Protein AF-A0A8J6IEZ3-F1 (afdb_monomer_lite)

Secondary structure (DSSP, 8-state):
--SB-PPTTEEE-TTS-EEE---S-EEEEEEEEEE-TT--EEEEEEEEEEPPP---EEEE--GGG-TTT--TT-SS-GGGEEEEEEEEE-TTS-EEEEEEEEEGGGHHHHHHHHHHHHHTT-B-SB---GGGGTT-HHHHHHTTB-B-----EETTEEEEE-GGGGT-EEE--TTTS-EE-SS-EESGGGGGG--TTS--TT---TTSHHHHHHHHTT-EEGGGSSS-BSSEEESS--

Radius of gyration: 22.44 Å; chains: 1; bounding box: 56×42×64 Å

Sequence (238 aa):
MGSGSLPPGLSLTGAGAVSGTPAQSGQWAATIRLADSLGVTVSRTLTFVVGVALDTAIQAVRATDLPYTYRTGCPVAPSGLRRLTVNQIGFDGKYYRGELIVRDLVVTDLTSVLQRAFDAKFPTRRMERVDVHRGSDERSMAADNTSAFNCRHVTGNPARLSQHSYGDAVDINTVENPYVTASRVYPPGSRSYLNRSRYRTGMILPGGSVAKSVAARRWYWGARWKNPDYQHFSKNGK

Foldseek 3Di:
DPDWDDQPQWDADPVGDIDGDRPDFDKTKDKDWDADPVRDIDIDIDIDGGDDAFPKDKAQFAVVNQVQQDDPPQPDHSRQKIKIWTWFQAPVRDIDIAIEIAGPVCPVLVVQLRRLCVVVNQHANGHYECVVVSLDPQSCLVSQYKYAAGWAADVPDRVHTDLSSNRFKIFTRCLLFWFFDPVAIPPNNSVVNPPVVPDDGNFDDVVDRNNVSLVVVCKDAQCPDPRRRRRMIGNVND

pLDDT: mean 94.89, std 5.32, range [64.56, 98.88]

Structure (mmCIF, N/CA/C/O backbone):
data_AF-A0A8J6IEZ3-F1
#
_entry.id   AF-A0A8J6IEZ3-F1
#
loop_
_atom_site.group_PDB
_atom_site.id
_atom_site.type_symbol
_atom_site.label_atom_id
_atom_site.label_alt_id
_atom_site.label_comp_id
_atom_site.label_asym_id
_atom_site.label_entity_id
_atom_site.label_seq_id
_atom_site.pdbx_PDB_ins_code
_atom_site.Cartn_x
_atom_site.Cartn_y
_atom_site.Cartn_z
_atom_site.occupancy
_atom_site.B_iso_or_equiv
_atom_site.auth_seq_id
_atom_site.auth_comp_id
_atom_site.auth_asym_id
_atom_site.auth_atom_id
_atom_site.pdbx_PDB_model_num
ATOM 1 N N . MET A 1 1 ? -20.067 14.299 33.472 1.00 68.19 1 MET A N 1
ATOM 2 C CA . MET A 1 1 ? -19.359 13.003 33.603 1.00 68.19 1 MET A CA 1
ATOM 3 C C . MET A 1 1 ? -19.067 12.752 35.073 1.00 68.19 1 MET A C 1
ATOM 5 O O . MET A 1 1 ? -18.903 13.726 35.793 1.00 68.19 1 MET A O 1
ATOM 9 N N . GLY A 1 2 ? -19.070 11.492 35.516 1.00 64.56 2 GLY A N 1
ATOM 10 C CA . GLY A 1 2 ? -18.803 11.127 36.915 1.00 64.56 2 GLY A CA 1
ATOM 11 C C . GLY A 1 2 ? -17.312 10.937 37.224 1.00 64.56 2 GLY A C 1
ATOM 12 O O . GLY A 1 2 ? -16.790 11.578 38.124 1.00 64.56 2 GLY A O 1
ATOM 13 N N . SER A 1 3 ? -16.627 10.074 36.467 1.00 79.19 3 SER A N 1
ATOM 14 C CA . SER A 1 3 ? -15.202 9.720 36.614 1.00 79.19 3 SER A CA 1
ATOM 15 C C . SER A 1 3 ? -14.664 9.088 35.317 1.00 79.19 3 SER A C 1
ATOM 17 O O . SER A 1 3 ? -15.455 8.739 34.438 1.00 79.19 3 SER A O 1
ATOM 19 N N . GLY A 1 4 ? -13.343 8.931 35.179 1.00 87.44 4 GLY A N 1
ATOM 20 C CA . GLY A 1 4 ? -12.713 8.398 33.961 1.00 87.44 4 GLY A CA 1
ATOM 21 C C . GLY A 1 4 ? -12.610 9.422 32.823 1.00 87.44 4 GLY A C 1
ATOM 22 O O . GLY A 1 4 ? -12.813 10.618 33.036 1.00 87.44 4 GLY A O 1
ATOM 23 N N . SER A 1 5 ? -12.279 8.965 31.615 1.00 91.50 5 SER A N 1
ATOM 24 C CA . SER A 1 5 ? -12.110 9.832 30.442 1.00 91.50 5 SER A CA 1
ATOM 25 C C . SER A 1 5 ? -12.663 9.193 29.173 1.00 91.50 5 SER A C 1
ATOM 27 O O . SER A 1 5 ? -12.622 7.977 28.989 1.00 91.50 5 SER A O 1
ATOM 29 N N . LEU A 1 6 ? -13.203 10.029 28.286 1.00 93.81 6 LEU A N 1
ATOM 30 C CA . LEU A 1 6 ? -13.459 9.628 26.906 1.00 93.81 6 LEU A CA 1
ATOM 31 C C . LEU A 1 6 ? -12.120 9.483 26.159 1.00 93.81 6 LEU A C 1
ATOM 33 O O . LEU A 1 6 ? -11.129 10.101 26.566 1.00 93.81 6 LEU A O 1
ATOM 37 N N . PRO A 1 7 ? -12.083 8.727 25.047 1.00 95.44 7 PRO A N 1
ATOM 38 C CA . PRO A 1 7 ? -10.946 8.757 24.138 1.00 95.44 7 PRO A CA 1
ATOM 39 C C . PRO A 1 7 ? -10.567 10.203 23.767 1.00 95.44 7 PRO A C 1
ATOM 41 O O . PRO A 1 7 ? -11.467 10.999 23.478 1.00 95.44 7 PRO A O 1
ATOM 44 N N . PRO A 1 8 ? -9.270 10.567 23.747 1.00 94.56 8 PRO A N 1
ATOM 45 C CA . PRO A 1 8 ? -8.833 11.899 23.339 1.00 94.56 8 PRO A CA 1
ATOM 46 C C . PRO A 1 8 ? -9.449 12.303 21.997 1.00 94.56 8 PRO A C 1
ATOM 48 O O . PRO A 1 8 ? -9.446 11.508 21.062 1.00 94.56 8 PRO A O 1
ATOM 51 N N . GLY A 1 9 ? -9.981 13.523 21.904 1.00 93.25 9 GLY A N 1
ATOM 52 C CA . GLY A 1 9 ? -10.685 14.017 20.712 1.00 93.25 9 GLY A CA 1
ATOM 53 C C . GLY A 1 9 ? -12.195 13.748 20.690 1.00 93.25 9 GLY A C 1
ATOM 54 O O . GLY A 1 9 ? -12.884 14.302 19.834 1.00 93.25 9 GLY A O 1
ATOM 55 N N . LEU A 1 10 ? -12.727 12.966 21.640 1.00 95.00 10 LEU A N 1
ATOM 56 C CA . LEU A 1 10 ? -14.166 12.839 21.873 1.00 95.00 10 LEU A CA 1
ATOM 57 C C . LEU A 1 10 ? -14.648 13.743 23.012 1.00 95.00 10 LEU A C 1
ATOM 59 O O . LEU A 1 10 ? -13.967 13.933 24.020 1.00 95.00 10 LEU A O 1
ATOM 63 N N . SER A 1 11 ? -15.871 14.248 22.872 1.00 93.31 11 SER A N 1
ATOM 64 C CA . SER A 1 11 ? -16.583 15.028 23.884 1.00 93.31 11 SER A CA 1
ATOM 65 C C . SER A 1 11 ? -17.998 14.486 24.099 1.00 93.31 11 SER A C 1
ATOM 67 O O . SER A 1 11 ? -18.580 13.883 23.198 1.00 93.31 11 SER A O 1
ATOM 69 N N . LEU A 1 12 ? -18.550 14.697 25.298 1.00 92.25 12 LEU A N 1
ATOM 70 C CA . LEU A 1 12 ? -19.945 14.410 25.640 1.00 92.25 12 LEU A CA 1
ATOM 71 C C . LEU A 1 12 ? -20.670 15.728 25.912 1.00 92.25 12 LEU A C 1
ATOM 73 O O . LEU A 1 12 ? -20.257 16.485 26.792 1.00 92.25 12 LEU A O 1
ATOM 77 N N . THR A 1 13 ? -21.755 15.989 25.190 1.00 88.75 13 THR A N 1
ATOM 78 C CA . THR A 1 13 ? -22.579 17.186 25.396 1.00 88.75 13 THR A CA 1
ATOM 79 C C . THR A 1 13 ? -23.571 16.998 26.545 1.00 88.75 13 THR A C 1
ATOM 81 O O . THR A 1 13 ? -23.901 15.874 26.927 1.00 88.75 13 THR A O 1
ATOM 84 N N . GLY A 1 14 ? -24.109 18.103 27.078 1.00 83.94 14 GLY A N 1
ATOM 85 C CA . GLY A 1 14 ? -25.176 18.064 28.089 1.00 83.94 14 GLY A CA 1
ATOM 86 C C . GLY A 1 14 ? -26.468 17.387 27.605 1.00 83.94 14 GLY A C 1
ATOM 87 O O . GLY A 1 14 ? -27.219 16.870 28.422 1.00 83.94 14 GLY A O 1
ATOM 88 N N . ALA A 1 15 ? -26.683 17.318 26.285 1.00 85.81 15 ALA A N 1
ATOM 89 C CA . ALA A 1 15 ? -27.785 16.584 25.657 1.00 85.81 15 ALA A CA 1
ATOM 90 C C . ALA A 1 15 ? -27.502 15.075 25.487 1.00 85.81 15 ALA A C 1
ATOM 92 O O . ALA A 1 15 ? -28.317 14.356 24.917 1.00 85.81 15 ALA A O 1
ATOM 93 N N . GLY A 1 16 ? -26.345 14.585 25.945 1.00 86.62 16 GLY A N 1
ATOM 94 C CA . GLY A 1 16 ? -25.984 13.166 25.895 1.00 86.62 16 GLY A CA 1
ATOM 95 C C . GLY A 1 16 ? -25.321 12.705 24.593 1.00 86.62 16 GLY A C 1
ATOM 96 O O . GLY A 1 16 ? -25.068 11.512 24.438 1.00 86.62 16 GLY A O 1
ATOM 97 N N . ALA A 1 17 ? -25.000 13.611 23.663 1.00 91.38 17 ALA A N 1
ATOM 98 C CA . ALA A 1 17 ? -24.329 13.246 22.417 1.00 91.38 17 ALA A CA 1
ATOM 99 C C . ALA A 1 17 ? -22.817 13.084 22.631 1.00 91.38 17 ALA A C 1
ATOM 101 O O . ALA A 1 17 ? -22.162 14.003 23.125 1.00 91.38 17 ALA A O 1
ATOM 102 N N . VAL A 1 18 ? -22.259 11.940 22.221 1.00 92.44 18 VAL A N 1
ATOM 103 C CA . VAL A 1 18 ? -20.805 11.743 22.108 1.00 92.44 18 VAL A CA 1
ATOM 104 C C . VAL A 1 18 ? -20.380 12.096 20.686 1.00 92.44 18 VAL A C 1
ATOM 106 O O . VAL A 1 18 ? -20.909 11.532 19.731 1.00 92.44 18 VAL A O 1
ATOM 109 N N . SER A 1 19 ? -19.445 13.033 20.534 1.00 93.12 19 SER A N 1
ATOM 110 C CA . SER A 1 19 ? -19.032 13.549 19.223 1.00 93.12 19 SER A CA 1
ATOM 111 C C . SER A 1 19 ? -17.534 13.848 19.155 1.00 93.12 19 SER A C 1
ATOM 113 O O . SER A 1 19 ? -16.884 14.006 20.188 1.00 93.12 19 SER A O 1
ATOM 115 N N . GLY A 1 20 ? -16.997 13.920 17.936 1.00 92.25 20 GLY A N 1
ATOM 116 C CA . GLY A 1 20 ? -15.578 14.153 17.656 1.00 92.25 20 GLY A CA 1
ATOM 117 C C . GLY A 1 20 ? -14.910 12.977 16.940 1.00 92.25 20 GLY A C 1
ATOM 118 O O . GLY A 1 20 ? -15.557 11.980 16.621 1.00 92.25 20 GLY A O 1
ATOM 119 N N . THR A 1 21 ? -13.603 13.099 16.706 1.00 89.81 21 THR A N 1
ATOM 120 C CA . THR A 1 21 ? -12.771 12.046 16.109 1.00 89.81 21 THR A CA 1
ATOM 121 C C . THR A 1 21 ? -11.736 11.607 17.138 1.00 89.81 21 THR A C 1
ATOM 123 O O . THR A 1 21 ? -10.931 12.438 17.565 1.00 89.81 21 THR A O 1
ATOM 126 N N . PRO A 1 22 ? -11.718 10.327 17.542 1.00 91.38 22 PRO A N 1
ATOM 127 C CA . PRO A 1 22 ? -10.695 9.824 18.444 1.00 91.38 22 PRO A CA 1
ATOM 128 C C . PRO A 1 22 ? -9.289 10.015 17.863 1.00 91.38 22 PRO A C 1
ATOM 130 O O . PRO A 1 22 ? -9.018 9.607 16.736 1.00 91.38 22 PRO A O 1
ATOM 133 N N . ALA A 1 23 ? -8.390 10.610 18.642 1.00 88.44 23 ALA A N 1
ATOM 134 C CA . ALA A 1 23 ? -7.011 10.892 18.242 1.00 88.44 23 ALA A CA 1
ATOM 135 C C . ALA A 1 23 ? -6.025 9.774 18.616 1.00 88.44 23 ALA A C 1
ATOM 137 O O . ALA A 1 23 ? -4.894 9.755 18.138 1.00 88.44 23 ALA A O 1
ATOM 138 N N . GLN A 1 24 ? -6.425 8.857 19.496 1.00 88.06 24 GLN A N 1
ATOM 139 C CA . GLN A 1 24 ? -5.594 7.745 19.950 1.00 88.06 24 GLN A CA 1
ATOM 140 C C . GLN A 1 24 ? -6.414 6.459 19.921 1.00 88.06 24 GLN A C 1
ATOM 142 O O . GLN A 1 24 ? -7.628 6.513 20.106 1.00 88.06 24 GLN A O 1
ATOM 147 N N . SER A 1 25 ? -5.752 5.323 19.680 1.00 90.25 25 SER A N 1
ATOM 148 C CA . SER A 1 25 ? -6.311 3.963 19.760 1.00 90.25 25 SER A CA 1
ATOM 149 C C . SER A 1 25 ? -6.051 3.335 21.133 1.00 90.25 25 SER A C 1
ATOM 151 O O . SER A 1 25 ? -5.045 3.652 21.763 1.00 90.25 25 SER A O 1
ATOM 153 N N . GLY A 1 26 ? -6.921 2.435 21.593 1.00 91.06 26 GLY A N 1
ATOM 154 C CA . GLY A 1 26 ? -6.843 1.887 22.948 1.00 91.06 26 GLY A CA 1
ATOM 155 C C . GLY A 1 26 ? -8.204 1.564 23.557 1.00 91.06 26 GLY A C 1
ATOM 156 O O . GLY A 1 26 ? -9.205 1.410 22.852 1.00 91.06 26 GLY A O 1
ATOM 157 N N . GLN A 1 27 ? -8.220 1.445 24.883 1.00 94.62 27 GLN A N 1
ATOM 158 C CA . GLN A 1 27 ? -9.437 1.309 25.675 1.00 94.62 27 GLN A CA 1
ATOM 159 C C . GLN A 1 27 ? -9.507 2.445 26.691 1.00 94.62 27 GLN A C 1
ATOM 161 O O . GLN A 1 27 ? -8.528 2.722 27.381 1.00 94.62 27 GLN A O 1
ATOM 166 N N . TRP A 1 28 ? -10.674 3.069 26.802 1.00 95.06 28 TRP A N 1
ATOM 167 C CA . TRP A 1 28 ? -10.957 4.110 27.785 1.00 95.06 28 TRP A CA 1
ATOM 168 C C . TRP A 1 28 ? -12.233 3.754 28.516 1.00 95.06 28 TRP A C 1
ATOM 170 O O . TRP A 1 28 ? -13.162 3.206 27.925 1.00 95.06 28 TRP A O 1
ATOM 180 N N . ALA A 1 29 ? -12.287 4.083 29.796 1.00 95.50 29 ALA A N 1
ATOM 181 C CA . ALA A 1 29 ? -13.486 3.932 30.595 1.00 95.50 29 ALA A CA 1
ATOM 182 C C . ALA A 1 29 ? -13.934 5.312 31.072 1.00 95.50 29 ALA A C 1
ATOM 184 O O . ALA A 1 29 ? -13.142 6.058 31.651 1.00 95.50 29 ALA A O 1
ATOM 185 N N . ALA A 1 30 ? -15.208 5.631 30.850 1.00 94.88 30 ALA A N 1
ATOM 186 C CA . ALA A 1 30 ? -15.830 6.844 31.364 1.00 94.88 30 ALA A CA 1
ATOM 187 C C . ALA A 1 30 ? -17.151 6.509 32.055 1.00 94.88 30 ALA A C 1
ATOM 189 O O . ALA A 1 30 ? -17.989 5.781 31.520 1.00 94.88 30 ALA A O 1
ATOM 190 N N . THR A 1 31 ? -17.357 7.080 33.235 1.00 94.75 31 THR A N 1
ATOM 191 C CA . THR A 1 31 ? -18.623 7.011 33.959 1.00 94.75 31 THR A CA 1
ATOM 192 C C . THR A 1 31 ? -19.549 8.103 33.448 1.00 94.75 31 THR A C 1
ATOM 194 O O . THR A 1 31 ? -19.329 9.301 33.674 1.00 94.75 31 THR A O 1
ATOM 197 N N . ILE A 1 32 ? -20.609 7.688 32.762 1.00 92.44 32 ILE A N 1
ATOM 198 C CA . ILE A 1 32 ? -21.647 8.576 32.254 1.00 92.44 32 ILE A CA 1
ATOM 199 C C . ILE A 1 32 ? -22.750 8.679 33.303 1.00 92.44 32 ILE A C 1
ATOM 201 O O . ILE A 1 32 ? -23.256 7.663 33.776 1.00 92.44 32 ILE A O 1
ATOM 205 N N . ARG A 1 33 ? -23.101 9.914 33.671 1.00 92.38 33 ARG A N 1
ATOM 206 C CA . ARG A 1 33 ? -24.198 10.236 34.588 1.00 92.38 33 ARG A CA 1
ATOM 207 C C . ARG A 1 33 ? -25.344 10.821 33.777 1.00 92.38 33 ARG A C 1
ATOM 209 O O . ARG A 1 33 ? -25.120 11.759 33.015 1.00 92.38 33 ARG A O 1
ATOM 216 N N . LEU A 1 34 ? -26.535 10.275 33.966 1.00 90.19 34 LEU A N 1
ATOM 217 C CA . LEU A 1 34 ? -27.790 10.771 33.416 1.00 90.19 34 LEU A CA 1
ATOM 218 C C . LEU A 1 34 ? -28.619 11.351 34.560 1.00 90.19 34 LEU A C 1
ATOM 220 O O . LEU A 1 34 ? -28.549 10.843 35.680 1.00 90.19 34 LEU A O 1
ATOM 224 N N . ALA A 1 35 ? -29.377 12.403 34.276 1.00 91.56 35 ALA A N 1
ATOM 225 C CA . ALA A 1 35 ? -30.339 13.003 35.189 1.00 91.56 35 ALA A CA 1
ATOM 226 C C . ALA A 1 35 ? -31.678 13.140 34.460 1.00 91.56 35 ALA A C 1
ATOM 228 O O . ALA A 1 35 ? -31.685 13.530 33.291 1.00 91.56 35 ALA A O 1
ATOM 229 N N . ASP A 1 36 ? -32.780 12.802 35.121 1.00 91.62 36 ASP A N 1
ATOM 230 C CA . ASP A 1 36 ? -34.116 13.095 34.603 1.00 91.62 36 ASP A CA 1
ATOM 231 C C . ASP A 1 36 ? -34.561 14.525 34.964 1.00 91.62 36 ASP A C 1
ATOM 233 O O . ASP A 1 36 ? -33.839 15.283 35.619 1.00 91.62 36 ASP A O 1
ATOM 237 N N . SER A 1 37 ? -35.764 14.913 34.531 1.00 92.75 37 SER A N 1
ATOM 238 C CA . SER A 1 37 ? -36.330 16.240 34.811 1.00 92.75 37 SER A CA 1
ATOM 239 C C . SER A 1 37 ? -36.647 16.481 36.290 1.00 92.75 37 SER A C 1
ATOM 241 O O . SER A 1 37 ? -36.887 17.622 36.674 1.00 92.75 37 SER A O 1
ATOM 243 N N . LEU A 1 38 ? -36.667 15.429 37.112 1.00 95.38 38 LEU A N 1
ATOM 244 C CA . LEU A 1 38 ? -36.889 15.496 38.556 1.00 95.38 38 LEU A CA 1
ATOM 245 C C . LEU A 1 38 ? -35.563 15.569 39.335 1.00 95.38 38 LEU A C 1
ATOM 247 O O . LEU A 1 38 ? -35.574 15.643 40.562 1.00 95.38 38 LEU A O 1
ATOM 251 N N . GLY A 1 39 ? -34.418 15.560 38.641 1.00 90.81 39 GLY A N 1
ATOM 252 C CA . GLY A 1 39 ? -33.088 15.587 39.247 1.00 90.81 39 GLY A CA 1
ATOM 253 C C . GLY A 1 39 ? -32.613 14.228 39.767 1.00 90.81 39 GLY A C 1
ATOM 254 O O . GLY A 1 39 ? -31.532 14.152 40.360 1.00 90.81 39 GLY A O 1
ATOM 255 N N . VAL A 1 40 ? -33.366 13.147 39.532 1.00 95.00 40 VAL A N 1
ATOM 256 C CA . VAL A 1 40 ? -32.933 11.787 39.868 1.00 95.00 40 VAL A CA 1
ATOM 257 C C . VAL A 1 40 ? -31.818 11.401 38.914 1.00 95.00 40 VAL A C 1
ATOM 259 O O . VAL A 1 40 ? -31.939 11.562 37.700 1.00 95.00 40 VAL A O 1
ATOM 262 N N . THR A 1 41 ? -30.710 10.890 39.454 1.00 94.00 41 THR A N 1
ATOM 263 C CA . THR A 1 41 ? -29.544 10.563 38.632 1.00 94.00 41 THR A CA 1
ATOM 264 C C . THR A 1 41 ? -29.149 9.103 38.695 1.00 94.00 41 THR A C 1
ATOM 266 O O . THR A 1 41 ? -29.075 8.525 39.775 1.00 94.00 41 THR A O 1
ATOM 269 N N . VAL A 1 42 ? -28.792 8.548 37.539 1.00 94.38 42 VAL A N 1
ATOM 270 C CA . VAL A 1 42 ? -28.185 7.222 37.389 1.00 94.38 42 VAL A CA 1
ATOM 271 C C . VAL A 1 42 ? -26.797 7.371 36.776 1.00 94.38 42 VAL A C 1
ATOM 273 O O . VAL A 1 42 ? -26.558 8.273 35.974 1.00 94.38 42 VAL A O 1
ATOM 276 N N . SER A 1 43 ? -25.856 6.510 37.160 1.00 94.38 43 SER A N 1
ATOM 277 C CA . SER A 1 43 ? -24.506 6.495 36.590 1.00 94.38 43 SER A CA 1
ATOM 278 C C . SER A 1 43 ? -24.137 5.105 36.096 1.00 94.38 43 SER A C 1
ATOM 280 O O . SER A 1 43 ? -24.479 4.109 36.730 1.00 94.38 43 SER A O 1
ATOM 282 N N . ARG A 1 44 ? -23.418 5.036 34.973 1.00 94.44 44 ARG A N 1
ATOM 283 C CA . ARG A 1 44 ? -22.889 3.787 34.422 1.00 94.44 44 ARG A CA 1
ATOM 284 C C . ARG A 1 44 ? -21.518 4.008 33.801 1.00 94.44 44 ARG A C 1
ATOM 286 O O . ARG A 1 44 ? -21.322 4.955 33.042 1.00 94.44 44 ARG A O 1
ATOM 293 N N . THR A 1 45 ? -20.587 3.108 34.089 1.00 95.12 45 THR A N 1
ATOM 294 C CA . THR A 1 45 ? -19.286 3.066 33.415 1.00 95.12 45 THR A CA 1
ATOM 295 C C . THR A 1 45 ? -19.439 2.433 32.039 1.00 95.12 45 THR A C 1
ATOM 297 O O . THR A 1 45 ? -19.954 1.321 31.918 1.00 95.12 45 THR A O 1
ATOM 300 N N . LEU A 1 46 ? -19.001 3.150 31.005 1.00 94.19 46 LEU A N 1
ATOM 301 C CA . LEU A 1 46 ? -18.932 2.674 29.628 1.00 94.19 46 LEU A CA 1
ATOM 302 C C . LEU A 1 46 ? -17.469 2.507 29.217 1.00 94.19 46 LEU A C 1
ATOM 304 O O . LEU A 1 46 ? -16.638 3.370 29.509 1.00 94.19 46 LEU A O 1
ATOM 308 N N . THR A 1 47 ? -17.179 1.417 28.509 1.00 95.50 47 THR A N 1
ATOM 309 C CA . THR A 1 47 ? -15.871 1.168 27.897 1.00 95.50 47 THR A CA 1
ATOM 310 C C . THR A 1 47 ? -15.921 1.538 26.420 1.00 95.50 47 THR A C 1
ATOM 312 O O . THR A 1 47 ? -16.743 1.022 25.666 1.00 95.50 47 THR A O 1
ATOM 315 N N . PHE A 1 48 ? -15.012 2.413 26.005 1.00 93.38 48 PHE A N 1
ATOM 316 C CA . PHE A 1 48 ? -14.803 2.826 24.626 1.00 93.38 48 PHE A CA 1
ATOM 317 C C . PHE A 1 48 ? -13.576 2.104 24.087 1.00 93.38 48 PHE A C 1
ATOM 319 O O . PHE A 1 48 ? -12.502 2.184 24.682 1.00 93.38 48 PHE A O 1
ATOM 326 N N . VAL A 1 49 ? -13.729 1.418 22.958 1.00 93.38 49 VAL A N 1
ATOM 327 C CA . VAL A 1 49 ? -12.624 0.762 22.255 1.00 93.38 49 VAL A CA 1
ATOM 328 C C . VAL A 1 49 ? -12.412 1.490 20.938 1.00 93.38 49 VAL A C 1
ATOM 330 O O . VAL A 1 49 ? -13.292 1.484 20.079 1.00 93.38 49 VAL A O 1
ATOM 333 N N . VAL A 1 50 ? -11.250 2.117 20.776 1.00 92.69 50 VAL A N 1
ATOM 334 C CA . VAL A 1 50 ? -10.863 2.783 19.526 1.00 92.69 50 VAL A CA 1
ATOM 335 C C . VAL A 1 50 ? -9.787 1.940 18.865 1.00 92.69 50 VAL A C 1
ATOM 337 O O . VAL A 1 50 ? -8.715 1.722 19.432 1.00 92.69 50 VAL A O 1
ATOM 340 N N . GLY A 1 51 ? -10.090 1.444 17.667 1.00 90.06 51 GLY A N 1
ATOM 341 C CA . GLY A 1 51 ? -9.140 0.697 16.851 1.00 90.06 51 GLY A CA 1
ATOM 342 C C . GLY A 1 51 ? -8.074 1.598 16.228 1.00 90.06 51 GLY A C 1
ATOM 343 O O . GLY A 1 51 ? -8.246 2.810 16.118 1.00 90.06 51 GLY A O 1
ATOM 344 N N . VAL A 1 52 ? -6.971 0.995 15.791 1.00 91.69 52 VAL A N 1
ATOM 345 C CA . VAL A 1 52 ? -6.001 1.683 14.930 1.00 91.69 52 VAL A CA 1
ATOM 346 C C . VAL A 1 52 ? -6.632 1.856 13.547 1.00 91.69 52 VAL A C 1
ATOM 348 O O . VAL A 1 52 ? -7.243 0.921 13.037 1.00 91.69 52 VAL A O 1
ATOM 351 N N . ALA A 1 53 ? -6.490 3.036 12.949 1.00 92.56 53 ALA A N 1
ATOM 352 C CA . ALA A 1 53 ? -6.907 3.319 11.576 1.00 92.56 53 ALA A CA 1
ATOM 353 C C . ALA A 1 53 ? -5.712 3.249 10.611 1.00 92.56 53 ALA A C 1
ATOM 355 O O . ALA A 1 53 ? -4.561 3.271 11.049 1.00 92.56 53 ALA A O 1
ATOM 356 N N . LEU A 1 54 ? -5.971 3.242 9.297 1.00 94.50 54 LEU A N 1
ATOM 357 C CA . LEU A 1 54 ? -4.920 3.300 8.272 1.00 94.50 54 LEU A CA 1
ATOM 358 C C . LEU A 1 54 ? -4.009 4.529 8.437 1.00 94.50 54 LEU A C 1
ATOM 360 O O . LEU A 1 54 ? -2.845 4.451 8.077 1.00 94.50 54 LEU A O 1
ATOM 364 N N . ASP A 1 55 ? -4.521 5.646 8.964 1.00 93.38 55 ASP A N 1
ATOM 365 C CA . ASP A 1 55 ? -3.762 6.879 9.238 1.00 93.38 55 ASP A CA 1
ATOM 366 C C . ASP A 1 55 ? -2.830 7.292 8.081 1.00 93.38 55 ASP A C 1
ATOM 368 O O . ASP A 1 55 ? -1.612 7.090 8.104 1.00 93.38 55 ASP A O 1
ATOM 372 N N . THR A 1 56 ? -3.422 7.807 7.003 1.00 96.12 56 THR A N 1
ATOM 373 C CA . THR A 1 56 ? -2.669 8.166 5.797 1.00 96.12 56 THR A CA 1
ATOM 374 C C . THR A 1 56 ? -2.166 9.602 5.868 1.00 96.12 56 THR A C 1
ATOM 376 O O . THR A 1 56 ? -2.956 10.542 5.854 1.00 96.12 56 THR A O 1
ATOM 379 N N . ALA A 1 57 ? -0.846 9.770 5.828 1.00 97.81 57 ALA A N 1
ATOM 380 C CA . ALA A 1 57 ? -0.195 11.050 5.576 1.00 97.81 57 ALA A CA 1
ATOM 381 C C . ALA A 1 57 ? 0.298 11.105 4.124 1.00 97.81 57 ALA A C 1
ATOM 383 O O . ALA A 1 57 ? 0.861 10.133 3.618 1.00 97.81 57 ALA A O 1
ATOM 384 N N . ILE A 1 58 ? 0.093 12.243 3.458 1.00 98.44 58 ILE A N 1
ATOM 385 C CA . ILE A 1 58 ? 0.472 12.459 2.057 1.00 98.44 58 ILE A CA 1
ATOM 386 C C . ILE A 1 58 ? 1.418 13.650 1.997 1.00 98.44 58 ILE A C 1
ATOM 388 O O . ILE A 1 58 ? 1.088 14.734 2.474 1.00 98.44 58 ILE A O 1
ATOM 392 N N . GLN A 1 59 ? 2.590 13.464 1.398 1.00 98.62 59 GLN A N 1
ATOM 393 C CA . GLN A 1 59 ? 3.609 14.507 1.296 1.00 98.62 59 GLN A CA 1
ATOM 394 C C . GLN A 1 59 ? 4.120 14.643 -0.138 1.00 98.62 59 GLN A C 1
ATOM 396 O O . GLN A 1 59 ? 4.181 13.666 -0.891 1.00 98.62 59 GLN A O 1
ATOM 401 N N . ALA A 1 60 ? 4.488 15.868 -0.519 1.00 98.31 60 ALA A N 1
ATOM 402 C CA . ALA A 1 60 ? 5.193 16.123 -1.770 1.00 98.31 60 ALA A CA 1
ATOM 403 C C . ALA A 1 60 ? 6.572 15.443 -1.761 1.00 98.31 60 ALA A C 1
ATOM 405 O O . ALA A 1 60 ? 7.176 15.270 -0.703 1.00 98.31 60 ALA A O 1
ATOM 406 N N . VAL A 1 61 ? 7.058 15.070 -2.945 1.00 98.50 61 VAL A N 1
ATOM 407 C CA . VAL A 1 61 ? 8.343 14.389 -3.124 1.00 98.50 61 VAL A CA 1
ATOM 408 C C . VAL A 1 61 ? 9.295 15.292 -3.896 1.00 98.50 61 VAL A C 1
ATOM 410 O O . VAL A 1 61 ? 8.926 15.911 -4.894 1.00 98.50 61 VAL A O 1
ATOM 413 N N . ARG A 1 62 ? 10.542 15.365 -3.438 1.00 97.62 62 ARG A N 1
ATOM 414 C CA . ARG A 1 62 ? 11.642 16.065 -4.105 1.00 97.62 62 ARG A CA 1
ATOM 415 C C . ARG A 1 62 ? 12.634 15.044 -4.648 1.00 97.62 62 ARG A C 1
ATOM 417 O O . ARG A 1 62 ? 12.705 13.916 -4.171 1.00 97.62 62 ARG A O 1
ATOM 424 N N . ALA A 1 63 ? 13.456 15.455 -5.612 1.00 96.19 63 ALA A N 1
ATOM 425 C CA . ALA A 1 63 ? 14.519 14.599 -6.148 1.00 96.19 63 ALA A CA 1
ATOM 426 C C . ALA A 1 63 ? 15.474 14.086 -5.052 1.00 96.19 63 ALA A C 1
ATOM 428 O O . ALA A 1 63 ? 15.898 12.937 -5.099 1.00 96.19 63 ALA A O 1
ATOM 429 N N . THR A 1 64 ? 15.752 14.905 -4.030 1.00 96.69 64 THR A N 1
ATOM 430 C CA . THR A 1 64 ? 16.593 14.540 -2.876 1.00 96.69 64 THR A CA 1
ATOM 431 C C . THR A 1 64 ? 16.021 13.403 -2.036 1.00 96.69 64 THR A C 1
ATOM 433 O O . THR A 1 64 ? 16.764 12.758 -1.305 1.00 96.69 64 THR A O 1
ATOM 436 N N . ASP A 1 65 ? 14.714 13.152 -2.130 1.00 96.75 65 ASP A N 1
ATOM 437 C CA . ASP A 1 65 ? 14.046 12.066 -1.415 1.00 96.75 65 ASP A CA 1
ATOM 438 C C . ASP A 1 65 ? 14.131 10.730 -2.200 1.00 96.75 65 ASP A C 1
ATOM 440 O O . ASP A 1 65 ? 13.739 9.683 -1.675 1.00 96.75 65 ASP A O 1
ATOM 444 N N . LEU A 1 66 ? 14.640 10.761 -3.447 1.00 98.06 66 LEU A N 1
ATOM 445 C CA . LEU A 1 66 ? 14.732 9.637 -4.395 1.00 98.06 66 LEU A CA 1
ATOM 446 C C . LEU A 1 66 ? 16.141 9.457 -5.021 1.00 98.06 66 LEU A C 1
ATOM 448 O O . LEU A 1 66 ? 16.246 9.314 -6.246 1.00 98.06 66 LEU A O 1
ATOM 452 N N . PRO A 1 67 ? 17.238 9.464 -4.239 1.00 97.88 67 PRO A N 1
ATOM 453 C CA . PRO A 1 67 ? 18.605 9.423 -4.769 1.00 97.88 67 PRO A CA 1
ATOM 454 C C . PRO A 1 67 ? 18.935 8.184 -5.615 1.00 97.88 67 PRO A C 1
ATOM 456 O O . PRO A 1 67 ? 19.867 8.238 -6.416 1.00 97.88 67 PRO A O 1
ATOM 459 N N . TYR A 1 68 ? 18.208 7.073 -5.459 1.00 98.31 68 TYR A N 1
ATOM 460 C CA . TYR A 1 68 ? 18.489 5.825 -6.181 1.00 98.31 68 TYR A CA 1
ATOM 461 C C . TYR A 1 68 ? 17.382 5.402 -7.147 1.00 98.31 68 TYR A C 1
ATOM 463 O O . TYR A 1 68 ? 17.617 4.608 -8.060 1.00 98.31 68 TYR A O 1
ATOM 471 N N . THR A 1 69 ? 16.168 5.906 -6.941 1.00 97.94 69 THR A N 1
ATOM 472 C CA . THR A 1 69 ? 14.966 5.483 -7.676 1.00 97.94 69 THR A CA 1
ATOM 473 C C . THR A 1 69 ? 14.512 6.478 -8.736 1.00 97.94 69 THR A C 1
ATOM 475 O O . THR A 1 69 ? 13.635 6.142 -9.529 1.00 97.94 69 THR A O 1
ATOM 478 N N . TYR A 1 70 ? 15.114 7.669 -8.793 1.00 98.12 70 TYR A N 1
ATOM 479 C CA . TYR A 1 70 ? 14.867 8.685 -9.814 1.00 98.12 70 TYR A CA 1
ATOM 480 C C . TYR A 1 70 ? 16.170 9.122 -10.495 1.00 98.12 70 TYR A C 1
ATOM 482 O O . TYR A 1 70 ? 17.232 9.164 -9.880 1.00 98.12 70 TYR A O 1
ATOM 490 N N . ARG A 1 71 ? 16.081 9.469 -11.782 1.00 95.75 71 ARG A N 1
ATOM 491 C CA . ARG A 1 71 ? 17.154 10.087 -12.570 1.00 95.75 71 ARG A CA 1
ATOM 492 C C . ARG A 1 71 ? 16.559 10.871 -13.743 1.00 95.75 71 ARG A C 1
ATOM 494 O O . ARG A 1 71 ? 15.396 10.677 -14.096 1.00 95.75 71 ARG A O 1
ATOM 501 N N . THR A 1 72 ? 17.345 11.743 -14.368 1.00 93.31 72 THR A N 1
ATOM 502 C CA . THR A 1 72 ? 16.930 12.424 -15.607 1.00 93.31 72 THR A CA 1
ATOM 503 C C . THR A 1 72 ? 16.516 11.396 -16.666 1.00 93.31 72 THR A C 1
ATOM 505 O O . THR A 1 72 ? 17.185 10.380 -16.837 1.00 93.31 72 THR A O 1
ATOM 508 N N . GLY A 1 73 ? 15.395 11.646 -17.350 1.00 92.06 73 GLY A N 1
ATOM 509 C CA . GLY A 1 73 ? 14.799 10.717 -18.320 1.00 92.06 73 GLY A CA 1
ATOM 510 C C . GLY A 1 73 ? 13.694 9.820 -17.751 1.00 92.06 73 GLY A C 1
ATOM 511 O O . GLY A 1 73 ? 13.027 9.123 -18.511 1.00 92.06 73 GLY A O 1
ATOM 512 N N . CYS A 1 74 ? 13.447 9.853 -16.437 1.00 96.50 74 CYS A N 1
ATOM 513 C CA . CYS A 1 74 ? 12.260 9.224 -15.865 1.00 96.50 74 CYS A CA 1
ATOM 514 C C . CYS A 1 74 ? 10.973 9.900 -16.365 1.00 96.50 74 CYS A C 1
ATOM 516 O O . CYS A 1 74 ? 10.929 11.126 -16.475 1.00 96.50 74 CYS A O 1
ATOM 518 N N . PRO A 1 75 ? 9.906 9.127 -16.632 1.00 96.94 75 PRO A N 1
ATOM 519 C CA . PRO A 1 75 ? 8.707 9.645 -17.290 1.00 96.94 75 PRO A CA 1
ATOM 520 C C . PRO A 1 75 ? 7.841 10.520 -16.374 1.00 96.94 75 PRO A C 1
ATOM 522 O O . PRO A 1 75 ? 6.941 11.207 -16.851 1.00 96.94 75 PRO A O 1
ATOM 525 N N . VAL A 1 76 ? 8.086 10.489 -15.061 1.00 98.00 76 VAL A N 1
ATOM 526 C CA . VAL A 1 76 ? 7.375 11.289 -14.062 1.00 98.00 76 VAL A CA 1
ATOM 527 C C . VAL A 1 76 ? 8.402 11.985 -13.179 1.00 98.00 76 VAL A C 1
ATOM 529 O O . VAL A 1 76 ? 9.219 11.332 -12.529 1.00 98.00 76 VAL A O 1
ATOM 532 N N . ALA A 1 77 ? 8.367 13.317 -13.170 1.00 98.00 77 ALA A N 1
ATOM 533 C CA . ALA A 1 77 ? 9.206 14.128 -12.296 1.00 98.00 77 ALA A CA 1
ATOM 534 C C . ALA A 1 77 ? 8.785 13.964 -10.819 1.00 98.00 77 ALA A C 1
ATOM 536 O O . ALA A 1 77 ? 7.612 13.689 -10.555 1.00 98.00 77 ALA A O 1
ATOM 537 N N . PRO A 1 78 ? 9.675 14.210 -9.837 1.00 98.38 78 PRO A N 1
ATOM 538 C CA . PRO A 1 78 ? 9.351 14.061 -8.416 1.00 98.38 78 PRO A CA 1
ATOM 539 C C . PRO A 1 78 ? 8.155 14.909 -7.965 1.00 98.38 78 PRO A C 1
ATOM 541 O O . PRO A 1 78 ? 7.375 14.472 -7.126 1.00 98.38 78 PRO A O 1
ATOM 544 N N . SER A 1 79 ? 7.937 16.074 -8.586 1.00 98.12 79 SER A N 1
ATOM 545 C CA . SER A 1 79 ? 6.771 16.933 -8.333 1.00 98.12 79 SER A CA 1
ATOM 546 C C . SER A 1 79 ? 5.426 16.271 -8.669 1.00 98.12 79 SER A C 1
ATOM 548 O O . SER A 1 79 ? 4.412 16.625 -8.064 1.00 98.12 79 SER A O 1
ATOM 550 N N . GLY A 1 80 ? 5.409 15.290 -9.577 1.00 98.56 80 GLY A N 1
ATOM 551 C CA . GLY A 1 80 ? 4.246 14.455 -9.901 1.00 98.56 80 GLY A CA 1
ATOM 552 C C . GLY A 1 80 ? 4.112 13.206 -9.022 1.00 98.56 80 GLY A C 1
ATOM 553 O O . GLY A 1 80 ? 3.218 12.390 -9.242 1.00 98.56 80 GLY A O 1
ATOM 554 N N . LEU A 1 81 ? 4.993 13.024 -8.035 1.00 98.81 81 LEU A N 1
ATOM 555 C CA . LEU A 1 81 ? 4.956 11.914 -7.086 1.00 98.81 81 LEU A CA 1
ATOM 556 C C . LEU A 1 81 ? 4.517 12.392 -5.698 1.00 98.81 81 LEU A C 1
ATOM 558 O O . LEU A 1 81 ? 4.678 13.555 -5.313 1.00 98.81 81 LEU A O 1
ATOM 562 N N . ARG A 1 82 ? 3.952 11.475 -4.922 1.00 98.88 82 ARG A N 1
ATOM 563 C CA . ARG A 1 82 ? 3.551 11.665 -3.531 1.00 98.88 82 ARG A CA 1
ATOM 564 C C . ARG A 1 82 ? 4.088 10.527 -2.686 1.00 98.88 82 ARG A C 1
ATOM 566 O O . ARG A 1 82 ? 4.051 9.367 -3.096 1.00 98.88 82 ARG A O 1
ATOM 573 N N . ARG A 1 83 ? 4.558 10.874 -1.492 1.00 98.81 83 ARG A N 1
ATOM 574 C CA . ARG A 1 83 ? 4.863 9.911 -0.444 1.00 98.81 83 ARG A CA 1
ATOM 575 C C . ARG A 1 83 ? 3.606 9.670 0.368 1.00 98.81 83 ARG A C 1
ATOM 577 O O . ARG A 1 83 ? 3.087 10.605 0.972 1.00 98.81 83 ARG A O 1
ATOM 584 N N . LEU A 1 84 ? 3.144 8.428 0.367 1.00 98.75 84 LEU A N 1
ATOM 585 C CA . LEU A 1 84 ? 2.131 7.941 1.288 1.00 98.75 84 LEU A CA 1
ATOM 586 C C . LEU A 1 84 ? 2.845 7.334 2.484 1.00 98.75 84 LEU A C 1
ATOM 588 O O . LEU A 1 84 ? 3.700 6.470 2.300 1.00 98.75 84 LEU A O 1
ATOM 592 N N . THR A 1 85 ? 2.470 7.748 3.685 1.00 98.62 85 THR A N 1
ATOM 593 C CA . THR A 1 85 ? 2.852 7.061 4.917 1.00 98.62 85 THR A CA 1
ATOM 594 C C . THR A 1 85 ? 1.578 6.546 5.574 1.00 98.62 85 THR A C 1
ATOM 596 O O . THR A 1 85 ? 0.673 7.337 5.844 1.00 98.62 85 THR A O 1
ATOM 599 N N . VAL A 1 86 ? 1.489 5.236 5.807 1.00 98.25 86 VAL A N 1
ATOM 600 C CA . VAL A 1 86 ? 0.280 4.564 6.316 1.00 98.25 86 VAL A CA 1
ATOM 601 C C . VAL A 1 86 ? 0.608 3.589 7.440 1.00 98.25 86 VAL A C 1
ATOM 603 O O . VAL A 1 86 ? 1.725 3.082 7.531 1.00 98.25 86 VAL A O 1
ATOM 606 N N . ASN A 1 87 ? -0.370 3.307 8.293 1.00 97.75 87 ASN A N 1
ATOM 607 C CA . ASN A 1 87 ? -0.335 2.177 9.202 1.00 97.75 87 ASN A CA 1
ATOM 608 C C . ASN A 1 87 ? -0.571 0.901 8.395 1.00 97.75 87 ASN A C 1
ATOM 610 O O . ASN A 1 87 ? -1.456 0.834 7.547 1.00 97.75 87 ASN A O 1
ATOM 614 N N . GLN A 1 88 ? 0.201 -0.133 8.685 1.00 96.44 88 GLN A N 1
ATOM 615 C CA . GLN A 1 88 ? 0.024 -1.472 8.144 1.00 96.44 88 GLN A CA 1
ATOM 616 C C . GLN A 1 88 ? -0.058 -2.478 9.285 1.00 96.44 88 GLN A C 1
ATOM 618 O O . GLN A 1 88 ? 0.479 -2.237 10.366 1.00 96.44 88 GLN A O 1
ATOM 623 N N . ILE A 1 89 ? -0.689 -3.617 9.029 1.00 97.75 89 ILE A N 1
ATOM 624 C CA . ILE A 1 89 ? -0.714 -4.741 9.963 1.00 97.75 89 ILE A CA 1
ATOM 625 C C . ILE A 1 89 ? 0.392 -5.706 9.543 1.00 97.75 89 ILE A C 1
ATOM 627 O O . ILE A 1 89 ? 0.449 -6.109 8.387 1.00 97.75 89 ILE A O 1
ATOM 631 N N . GLY A 1 90 ? 1.295 -6.047 10.455 1.00 98.19 90 GLY A N 1
ATOM 632 C CA . GLY A 1 90 ? 2.341 -7.036 10.231 1.00 98.19 90 GLY A CA 1
ATOM 633 C C . GLY A 1 90 ? 1.811 -8.464 10.315 1.00 98.19 90 GLY A C 1
ATOM 634 O O . GLY A 1 90 ? 0.699 -8.730 10.769 1.00 98.19 90 GLY A O 1
ATOM 635 N N . PHE A 1 91 ? 2.645 -9.422 9.919 1.00 97.94 91 PHE A N 1
ATOM 636 C CA . PHE A 1 91 ? 2.326 -10.850 10.045 1.00 97.94 91 PHE A CA 1
ATOM 637 C C . PHE A 1 91 ? 2.223 -11.334 11.497 1.00 97.94 91 PHE A C 1
ATOM 639 O O . PHE A 1 91 ? 1.649 -12.390 11.744 1.00 97.94 91 PHE A O 1
ATOM 646 N N . ASP A 1 92 ? 2.758 -10.569 12.447 1.00 97.19 92 ASP A N 1
ATOM 647 C CA . ASP A 1 92 ? 2.613 -10.791 13.886 1.00 97.19 92 ASP A CA 1
ATOM 648 C C . ASP A 1 92 ? 1.359 -10.109 14.474 1.00 97.19 92 ASP A C 1
ATOM 650 O O . ASP A 1 92 ? 1.152 -10.127 15.686 1.00 97.19 92 ASP A O 1
ATOM 654 N N . GLY A 1 93 ? 0.527 -9.493 13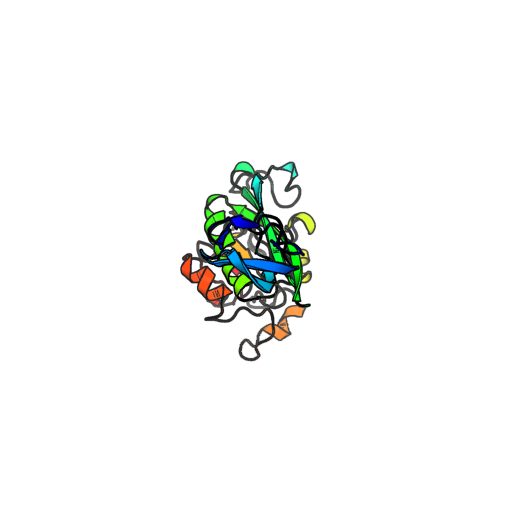.626 1.00 95.50 93 GLY A N 1
ATOM 655 C CA . GLY A 1 93 ? -0.687 -8.780 14.020 1.00 95.50 93 GLY A CA 1
ATOM 656 C C . GLY A 1 93 ? -0.446 -7.394 14.621 1.00 95.50 93 GLY A C 1
ATOM 657 O O . GLY A 1 93 ? -1.416 -6.738 15.005 1.00 95.50 93 GLY A O 1
ATOM 658 N N . LYS A 1 94 ? 0.807 -6.927 14.706 1.00 95.75 94 LYS A N 1
ATOM 659 C CA . LYS A 1 94 ? 1.134 -5.589 15.218 1.00 95.75 94 LYS A CA 1
ATOM 660 C C . LYS A 1 94 ? 1.038 -4.534 14.125 1.00 95.75 94 LYS A C 1
ATOM 662 O O . LYS A 1 94 ? 1.063 -4.840 12.936 1.00 95.75 94 LYS A O 1
ATOM 667 N N . TYR A 1 95 ? 0.941 -3.278 14.540 1.00 95.25 95 TYR A N 1
ATOM 668 C CA . TYR A 1 95 ? 0.861 -2.144 13.628 1.00 95.25 95 TYR A CA 1
ATOM 669 C C . TYR A 1 95 ? 2.240 -1.530 13.397 1.00 95.25 95 TYR A C 1
ATOM 671 O O . TYR A 1 95 ? 2.998 -1.315 14.341 1.00 95.25 95 TYR A O 1
ATOM 679 N N . TYR A 1 96 ? 2.537 -1.215 12.141 1.00 97.06 96 TYR A N 1
ATOM 680 C CA . TYR A 1 96 ? 3.783 -0.583 11.712 1.00 97.06 96 TYR A CA 1
ATOM 681 C C . TYR A 1 96 ? 3.489 0.602 10.799 1.00 97.06 96 TYR A C 1
ATOM 683 O O . TYR A 1 96 ? 2.414 0.669 10.207 1.00 97.06 96 TYR A O 1
ATOM 691 N N . ARG A 1 97 ? 4.455 1.511 10.635 1.00 97.00 97 ARG A N 1
ATOM 692 C CA . ARG A 1 97 ? 4.398 2.556 9.605 1.00 97.00 97 ARG A CA 1
ATOM 693 C C . ARG A 1 97 ? 5.085 2.074 8.335 1.00 97.00 97 ARG A C 1
ATOM 695 O O . ARG A 1 97 ? 6.230 1.639 8.387 1.00 97.00 97 ARG A O 1
ATOM 702 N N . GLY A 1 98 ? 4.375 2.165 7.218 1.00 98.19 98 GLY A N 1
ATOM 703 C CA . GLY A 1 98 ? 4.863 1.876 5.876 1.00 98.19 98 GLY A CA 1
ATOM 704 C C . GLY A 1 98 ? 4.920 3.130 5.012 1.00 98.19 98 GLY A C 1
ATOM 705 O O . GLY A 1 98 ? 4.160 4.074 5.236 1.00 98.19 98 GLY A O 1
ATOM 706 N N . GLU A 1 99 ? 5.803 3.135 4.015 1.00 98.62 99 GLU A N 1
ATOM 707 C CA . GLU A 1 99 ? 5.948 4.214 3.039 1.00 98.62 99 GLU A CA 1
ATOM 708 C C . GLU A 1 99 ? 5.850 3.704 1.595 1.00 98.62 99 GLU A C 1
ATOM 710 O O . GLU A 1 99 ? 6.555 2.775 1.201 1.00 98.62 99 GLU A O 1
ATOM 715 N N . LEU A 1 100 ? 5.060 4.393 0.768 1.00 98.69 100 LEU A N 1
ATOM 716 C CA . LEU A 1 100 ? 5.033 4.219 -0.687 1.00 98.69 100 LEU A CA 1
ATOM 717 C C . LEU A 1 100 ? 5.290 5.549 -1.391 1.00 98.69 100 LEU A C 1
ATOM 719 O O . LEU A 1 100 ? 4.849 6.600 -0.935 1.00 98.69 100 LEU A O 1
ATOM 723 N N . ILE A 1 101 ? 5.958 5.493 -2.541 1.00 98.81 101 ILE A N 1
ATOM 724 C CA . ILE A 1 101 ? 6.044 6.614 -3.482 1.00 98.81 101 ILE A CA 1
ATOM 725 C C . ILE A 1 101 ? 5.169 6.264 -4.677 1.00 98.81 101 ILE A C 1
ATOM 727 O O . ILE A 1 101 ? 5.388 5.239 -5.317 1.00 98.81 101 ILE A O 1
ATOM 731 N N . VAL A 1 102 ? 4.169 7.093 -4.953 1.00 98.81 102 VAL A N 1
ATOM 732 C CA . VAL A 1 102 ? 3.158 6.850 -5.990 1.00 98.81 102 VAL A CA 1
ATOM 733 C C . VAL A 1 102 ? 2.936 8.123 -6.794 1.00 98.81 102 VAL A C 1
ATOM 735 O O . VAL A 1 102 ? 3.236 9.217 -6.320 1.00 98.81 102 VAL A O 1
ATOM 738 N N . ARG A 1 103 ? 2.396 8.014 -8.002 1.00 98.62 103 ARG A N 1
ATOM 739 C CA . ARG A 1 103 ? 1.990 9.177 -8.791 1.00 98.62 103 ARG A CA 1
ATOM 740 C C . ARG A 1 103 ? 0.795 9.862 -8.138 1.00 98.62 103 ARG A C 1
ATOM 742 O O . ARG A 1 103 ? -0.119 9.200 -7.650 1.00 98.62 103 ARG A O 1
ATOM 749 N N . ASP A 1 104 ? 0.790 11.188 -8.150 1.00 98.44 104 ASP A N 1
ATOM 750 C CA . ASP A 1 104 ? -0.284 12.014 -7.591 1.00 98.44 104 ASP A CA 1
ATOM 751 C C . ASP A 1 104 ? -1.689 11.598 -8.071 1.00 98.44 104 ASP A C 1
ATOM 753 O O . ASP A 1 104 ? -2.599 11.444 -7.258 1.00 98.44 104 ASP A O 1
ATOM 757 N N . LEU A 1 105 ? -1.836 11.300 -9.363 1.00 97.69 105 LEU A N 1
ATOM 758 C CA . LEU A 1 105 ? -3.091 10.882 -9.992 1.00 97.69 105 LEU A CA 1
ATOM 759 C C . LEU A 1 105 ? -3.659 9.563 -9.456 1.00 97.69 105 LEU A C 1
ATOM 761 O O . LEU A 1 105 ? -4.837 9.282 -9.669 1.00 97.69 105 LEU A O 1
ATOM 765 N N . VAL A 1 106 ? -2.847 8.735 -8.794 1.00 98.06 106 VAL A N 1
ATOM 766 C CA . VAL A 1 106 ? -3.289 7.437 -8.270 1.00 98.06 106 VAL A CA 1
ATOM 767 C C . VAL A 1 106 ? -3.357 7.362 -6.750 1.00 98.06 106 VAL A C 1
ATOM 769 O O . VAL A 1 106 ? -3.700 6.310 -6.208 1.00 98.06 106 VAL A O 1
ATOM 772 N N . VAL A 1 107 ? -3.079 8.463 -6.050 1.00 98.38 107 VAL A N 1
ATOM 773 C CA . VAL A 1 107 ? -3.098 8.506 -4.581 1.00 98.38 107 VAL A CA 1
ATOM 774 C C . VAL A 1 107 ? -4.440 8.029 -4.032 1.00 98.38 107 VAL A C 1
ATOM 776 O O . VAL A 1 107 ? -4.477 7.110 -3.220 1.00 98.38 107 VAL A O 1
ATOM 779 N N . THR A 1 108 ? -5.553 8.570 -4.532 1.00 97.56 108 THR A N 1
ATOM 780 C CA . THR A 1 108 ? -6.898 8.189 -4.073 1.00 97.56 108 THR A CA 1
ATOM 781 C C . THR A 1 108 ? -7.196 6.708 -4.300 1.00 97.56 108 THR A C 1
ATOM 783 O O . THR A 1 108 ? -7.856 6.076 -3.470 1.00 97.56 108 THR A O 1
ATOM 786 N N . ASP A 1 109 ? -6.715 6.136 -5.404 1.00 97.62 109 ASP A N 1
ATOM 787 C CA . ASP A 1 109 ? -6.891 4.716 -5.710 1.00 97.62 109 ASP A CA 1
ATOM 788 C C . ASP A 1 109 ? -6.116 3.835 -4.745 1.00 97.62 109 ASP A C 1
ATOM 790 O O . ASP A 1 109 ? -6.709 2.960 -4.110 1.00 97.62 109 ASP A O 1
ATOM 794 N N . LEU A 1 110 ? -4.819 4.094 -4.591 1.00 97.25 110 LEU A N 1
ATOM 795 C CA . LEU A 1 110 ? -3.970 3.278 -3.737 1.00 97.25 110 LEU A CA 1
ATOM 796 C C . LEU A 1 110 ? -4.321 3.429 -2.260 1.00 97.25 110 LEU A C 1
ATOM 798 O O . LEU A 1 110 ? -4.432 2.411 -1.585 1.00 97.25 110 LEU A O 1
ATOM 802 N N . THR A 1 111 ? -4.619 4.632 -1.763 1.00 97.75 111 THR A N 1
ATOM 803 C CA . THR A 1 111 ? -5.110 4.807 -0.384 1.00 97.75 111 THR A CA 1
ATOM 804 C C . THR A 1 111 ? -6.373 3.986 -0.135 1.00 97.75 111 THR A C 1
ATOM 806 O O . THR A 1 111 ? -6.523 3.385 0.922 1.00 97.75 111 THR A O 1
ATOM 809 N N . SER A 1 112 ? -7.261 3.873 -1.123 1.00 97.12 112 SER A N 1
ATOM 810 C CA . SER A 1 112 ? -8.491 3.091 -0.968 1.00 97.12 112 SER A CA 1
ATOM 811 C C . SER A 1 112 ? -8.262 1.580 -1.025 1.00 97.12 112 SER A C 1
ATOM 813 O O . SER A 1 112 ? -8.954 0.830 -0.336 1.00 97.12 112 SER A O 1
ATOM 815 N N . VAL A 1 113 ? -7.299 1.119 -1.827 1.00 96.94 113 VAL A N 1
ATOM 816 C CA . VAL A 1 113 ? -6.862 -0.286 -1.822 1.00 96.94 113 VAL A CA 1
ATOM 817 C C . VAL A 1 113 ? -6.225 -0.633 -0.479 1.00 96.94 113 VAL A C 1
ATOM 819 O O . VAL A 1 113 ? -6.591 -1.645 0.118 1.00 96.94 113 VAL A O 1
ATOM 822 N N . LEU A 1 114 ? -5.333 0.225 0.022 1.00 97.44 114 LEU A N 1
ATOM 823 C CA . LEU A 1 114 ? -4.679 0.063 1.319 1.00 97.44 114 LEU A CA 1
ATOM 824 C C . LEU A 1 114 ? -5.692 0.083 2.465 1.00 97.44 114 LEU A C 1
ATOM 826 O O . LEU A 1 114 ? -5.609 -0.767 3.343 1.00 97.44 114 LEU A O 1
ATOM 830 N N . GLN A 1 115 ? -6.692 0.969 2.420 1.00 97.44 115 GLN A N 1
ATOM 831 C CA . GLN A 1 115 ? -7.768 1.013 3.412 1.00 97.44 115 GLN A CA 1
ATOM 832 C C . GLN A 1 115 ? -8.524 -0.312 3.463 1.00 97.44 115 GLN A C 1
ATOM 834 O O . GLN A 1 115 ? -8.641 -0.914 4.523 1.00 97.44 115 GLN A O 1
ATOM 839 N N . ARG A 1 116 ? -8.966 -0.829 2.311 1.00 96.50 116 ARG A N 1
ATOM 840 C CA . ARG A 1 116 ? -9.679 -2.114 2.279 1.00 96.50 116 ARG A CA 1
ATOM 841 C C . ARG A 1 116 ? -8.801 -3.296 2.680 1.00 96.50 116 ARG A C 1
ATOM 843 O O . ARG A 1 116 ? -9.315 -4.261 3.243 1.00 96.50 116 ARG A O 1
ATOM 850 N N . ALA A 1 117 ? -7.504 -3.250 2.387 1.00 96.25 117 ALA A N 1
ATOM 851 C CA . ALA A 1 117 ? -6.555 -4.251 2.860 1.00 96.25 117 ALA A CA 1
ATOM 852 C C . ALA A 1 117 ? -6.415 -4.197 4.392 1.00 96.25 117 ALA A C 1
ATOM 854 O O . ALA A 1 117 ? -6.519 -5.231 5.048 1.00 96.25 117 ALA A O 1
ATOM 855 N N . PHE A 1 118 ? -6.259 -2.997 4.953 1.00 96.88 118 PHE A N 1
ATOM 856 C CA . PHE A 1 118 ? -6.141 -2.750 6.388 1.00 96.88 118 PHE A CA 1
ATOM 857 C C . PHE A 1 118 ? -7.408 -3.164 7.151 1.00 96.88 118 PHE A C 1
ATOM 859 O O . PHE A 1 118 ? -7.318 -3.913 8.123 1.00 96.88 118 PHE A O 1
ATOM 866 N N . ASP A 1 119 ? -8.592 -2.785 6.662 1.00 95.62 119 ASP A N 1
ATOM 867 C CA . ASP A 1 119 ? -9.886 -3.171 7.247 1.00 95.62 119 ASP A CA 1
ATOM 868 C C . ASP A 1 119 ? -10.090 -4.692 7.226 1.00 95.62 119 ASP A C 1
ATOM 870 O O . ASP A 1 119 ? -10.627 -5.280 8.164 1.00 95.62 119 ASP A O 1
ATOM 874 N N . ALA A 1 120 ? -9.607 -5.352 6.169 1.00 96.00 120 ALA A N 1
ATOM 875 C CA . ALA A 1 120 ? -9.610 -6.807 6.047 1.00 96.00 120 ALA A CA 1
ATOM 876 C C . ALA A 1 120 ? -8.500 -7.493 6.863 1.00 96.00 120 ALA A C 1
ATOM 878 O O . ALA A 1 120 ? -8.349 -8.712 6.767 1.00 96.00 120 ALA A O 1
ATOM 879 N N . LYS A 1 121 ? -7.714 -6.733 7.634 1.00 96.31 121 LYS A N 1
ATOM 880 C CA . LYS A 1 121 ? -6.550 -7.204 8.395 1.00 96.31 121 LYS A CA 1
ATOM 881 C C . LYS A 1 121 ? -5.540 -7.967 7.534 1.00 96.31 121 LYS A C 1
ATOM 883 O O . LYS A 1 121 ? -4.919 -8.924 7.996 1.00 96.31 121 LYS A O 1
ATOM 888 N N . PHE A 1 122 ? -5.396 -7.569 6.269 1.00 97.94 122 PHE A N 1
ATOM 889 C CA . PHE A 1 122 ? -4.416 -8.157 5.367 1.00 97.94 122 PHE A CA 1
ATOM 890 C C . PHE A 1 122 ? -3.006 -7.823 5.873 1.00 97.94 122 PHE A C 1
ATOM 892 O O . PHE A 1 122 ? -2.688 -6.639 6.017 1.00 97.94 122 PHE A O 1
ATOM 899 N N . PRO A 1 123 ? -2.166 -8.831 6.154 1.00 98.19 123 PRO A N 1
ATOM 900 C CA . PRO A 1 123 ? -0.847 -8.577 6.690 1.00 98.19 123 PRO A CA 1
ATOM 901 C C . PRO A 1 123 ? 0.129 -8.194 5.582 1.00 98.19 123 PRO A C 1
ATOM 903 O O . PRO A 1 123 ? 0.196 -8.837 4.533 1.00 98.19 123 PRO A O 1
ATOM 906 N N . THR A 1 124 ? 0.932 -7.180 5.863 1.00 98.31 124 THR A N 1
ATOM 907 C CA . THR A 1 124 ? 2.010 -6.692 5.010 1.00 98.31 124 THR A CA 1
ATOM 908 C C . THR A 1 124 ? 3.333 -6.930 5.719 1.00 98.31 124 THR A C 1
ATOM 910 O O . THR A 1 124 ? 3.505 -6.511 6.865 1.00 98.31 124 THR A O 1
ATOM 913 N N . ARG A 1 125 ? 4.286 -7.605 5.067 1.00 97.81 125 ARG A N 1
ATOM 914 C CA . ARG A 1 125 ? 5.563 -7.943 5.717 1.00 97.81 125 ARG A CA 1
ATOM 915 C C . ARG A 1 125 ? 6.368 -6.689 6.017 1.00 97.81 125 ARG A C 1
ATOM 917 O O . ARG A 1 125 ? 6.860 -6.512 7.127 1.00 97.81 125 ARG A O 1
ATOM 924 N N . ARG A 1 126 ? 6.478 -5.826 5.013 1.00 97.75 126 ARG A N 1
ATOM 925 C CA . ARG A 1 126 ? 7.061 -4.488 5.081 1.00 97.75 126 ARG A CA 1
ATOM 926 C C . ARG A 1 126 ? 6.545 -3.657 3.914 1.00 97.75 126 ARG A C 1
ATOM 928 O O . ARG A 1 126 ? 6.109 -4.206 2.903 1.00 97.75 126 ARG A O 1
ATOM 935 N N . MET A 1 127 ? 6.624 -2.347 4.067 1.00 98.75 127 MET A N 1
ATOM 936 C CA . MET A 1 127 ? 6.267 -1.387 3.035 1.00 98.75 127 MET A CA 1
ATOM 937 C C . MET A 1 127 ? 7.291 -0.266 3.091 1.00 98.75 127 MET A C 1
ATOM 939 O O . MET A 1 127 ? 7.182 0.667 3.883 1.00 98.75 127 MET A O 1
ATOM 943 N N . GLU A 1 128 ? 8.343 -0.431 2.307 1.00 98.62 128 GLU A N 1
ATOM 944 C CA . GLU A 1 128 ? 9.482 0.473 2.253 1.00 98.62 128 GLU A CA 1
ATOM 945 C C . GLU A 1 128 ? 9.647 0.983 0.826 1.00 98.62 128 GLU A C 1
ATOM 947 O O . GLU A 1 128 ? 9.464 0.257 -0.157 1.00 98.62 128 GLU A O 1
ATOM 952 N N . ARG A 1 129 ? 10.073 2.238 0.691 1.00 98.38 129 ARG A N 1
ATOM 953 C CA . ARG A 1 129 ? 10.455 2.795 -0.608 1.00 98.38 129 ARG A CA 1
ATOM 954 C C . ARG A 1 129 ? 11.609 1.972 -1.183 1.00 98.38 129 ARG A C 1
ATOM 956 O O . ARG A 1 129 ? 12.567 1.678 -0.470 1.00 98.38 129 ARG A O 1
ATOM 963 N N . VAL A 1 130 ? 11.592 1.689 -2.488 1.00 98.44 130 VAL A N 1
ATOM 964 C CA . VAL A 1 130 ? 12.690 0.953 -3.159 1.00 98.44 130 VAL A CA 1
ATOM 965 C C . VAL A 1 130 ? 14.036 1.684 -3.034 1.00 98.44 130 VAL A C 1
ATOM 967 O O . VAL A 1 130 ? 15.108 1.088 -3.126 1.00 98.44 130 VAL A O 1
ATOM 970 N N . ASP A 1 131 ? 13.991 2.978 -2.731 1.00 97.88 131 ASP A N 1
ATOM 971 C CA . ASP A 1 131 ? 15.150 3.809 -2.432 1.00 97.88 131 ASP A CA 1
ATOM 972 C C . ASP A 1 131 ? 15.945 3.330 -1.198 1.00 97.88 131 ASP A C 1
ATOM 974 O O . ASP A 1 131 ? 17.174 3.327 -1.229 1.00 97.88 131 ASP A O 1
ATOM 978 N N . VAL A 1 132 ? 15.275 2.781 -0.170 1.00 98.19 132 VAL A N 1
ATOM 979 C CA . VAL A 1 132 ? 15.918 2.124 0.994 1.00 98.19 132 VAL A CA 1
ATOM 980 C C . VAL A 1 132 ? 16.768 0.927 0.548 1.00 98.19 132 VAL A C 1
ATOM 982 O O . VAL A 1 132 ? 17.829 0.643 1.103 1.00 98.19 132 VAL A O 1
ATOM 985 N N . HIS A 1 133 ? 16.359 0.271 -0.537 1.00 98.12 133 HIS A N 1
ATOM 986 C CA . HIS A 1 133 ? 17.099 -0.812 -1.181 1.00 98.12 133 HIS A CA 1
ATOM 987 C C . HIS A 1 133 ?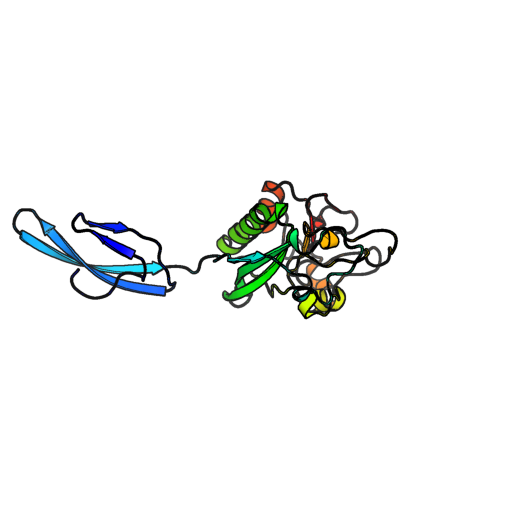 18.021 -0.310 -2.301 1.00 98.12 133 HIS A C 1
ATOM 989 O O . HIS A 1 133 ? 18.431 -1.085 -3.166 1.00 98.12 133 HIS A O 1
ATOM 995 N N . ARG A 1 134 ? 18.372 0.981 -2.303 1.00 97.94 134 ARG A N 1
ATOM 996 C CA . ARG A 1 134 ? 19.191 1.657 -3.321 1.00 97.94 134 ARG A CA 1
ATOM 997 C C . ARG A 1 134 ? 18.739 1.347 -4.758 1.00 97.94 134 ARG A C 1
ATOM 999 O O . ARG A 1 134 ? 19.571 1.028 -5.605 1.00 97.94 134 ARG A O 1
ATOM 1006 N N . GLY A 1 135 ? 17.427 1.354 -5.006 1.00 96.69 135 GLY A N 1
ATOM 1007 C CA . GLY A 1 135 ? 16.842 1.162 -6.341 1.00 96.69 135 GLY A CA 1
ATOM 1008 C C . GLY A 1 135 ? 16.839 -0.282 -6.870 1.00 96.69 135 GLY A C 1
ATOM 1009 O O . GLY A 1 135 ? 16.441 -0.512 -8.009 1.00 96.69 135 GLY A O 1
ATOM 1010 N N . SER A 1 136 ? 17.279 -1.265 -6.076 1.00 96.62 136 SER A N 1
ATOM 1011 C CA . SER A 1 136 ? 17.383 -2.666 -6.506 1.00 96.62 136 SER A CA 1
ATOM 1012 C C . SER A 1 136 ? 16.087 -3.436 -6.261 1.00 96.62 136 SER A C 1
ATOM 1014 O O . SER A 1 136 ? 15.726 -3.683 -5.107 1.00 96.62 136 SER A O 1
ATOM 1016 N N . ASP A 1 137 ? 15.432 -3.890 -7.336 1.00 92.50 137 ASP A N 1
ATOM 1017 C CA . ASP A 1 137 ? 14.244 -4.745 -7.204 1.00 92.50 137 ASP A CA 1
ATOM 1018 C C . ASP A 1 137 ? 14.589 -6.084 -6.564 1.00 92.50 137 ASP A C 1
ATOM 1020 O O . ASP A 1 137 ? 13.819 -6.582 -5.762 1.00 92.50 137 ASP A O 1
ATOM 1024 N N . GLU A 1 138 ? 15.750 -6.669 -6.870 1.00 93.94 138 GLU A N 1
ATOM 1025 C CA . GLU A 1 138 ? 16.137 -7.955 -6.282 1.00 93.94 138 GLU A CA 1
ATOM 1026 C C . GLU A 1 138 ? 16.262 -7.864 -4.760 1.00 93.94 138 GLU A C 1
ATOM 1028 O O . GLU A 1 138 ? 15.740 -8.727 -4.057 1.00 93.94 138 GLU A O 1
ATOM 1033 N N . ARG A 1 139 ? 16.882 -6.797 -4.234 1.00 97.31 139 ARG A N 1
ATOM 1034 C CA . ARG A 1 139 ? 16.967 -6.576 -2.782 1.00 97.31 139 ARG A CA 1
ATOM 1035 C C . ARG A 1 139 ? 15.608 -6.256 -2.167 1.00 97.31 139 ARG A C 1
ATOM 1037 O O . ARG A 1 139 ? 15.323 -6.749 -1.082 1.00 97.31 139 ARG A O 1
ATOM 1044 N N . SER A 1 140 ? 14.778 -5.469 -2.850 1.00 97.88 140 SER A N 1
ATOM 1045 C CA . SER A 1 140 ? 13.417 -5.156 -2.399 1.00 97.88 140 SER A CA 1
ATOM 1046 C C . SER A 1 140 ? 12.528 -6.408 -2.363 1.00 97.88 140 SER A C 1
ATOM 1048 O O . SER A 1 140 ? 11.884 -6.680 -1.352 1.00 97.88 140 SER A O 1
ATOM 1050 N N . MET A 1 141 ? 12.567 -7.234 -3.410 1.00 97.44 141 MET A N 1
ATOM 1051 C CA . MET A 1 141 ? 11.812 -8.484 -3.490 1.00 97.44 141 MET A CA 1
ATOM 1052 C C . MET A 1 141 ? 12.321 -9.531 -2.496 1.00 97.44 141 MET A C 1
ATOM 1054 O O . MET A 1 141 ? 11.539 -10.177 -1.810 1.00 97.44 141 MET A O 1
ATOM 1058 N N . ALA A 1 142 ? 13.639 -9.708 -2.371 1.00 96.94 142 ALA A N 1
ATOM 1059 C CA . ALA A 1 142 ? 14.211 -10.645 -1.400 1.00 96.94 142 ALA A CA 1
ATOM 1060 C C . ALA A 1 142 ? 13.893 -10.251 0.051 1.00 96.94 142 ALA A C 1
ATOM 1062 O O . ALA A 1 142 ? 13.828 -11.110 0.927 1.00 96.94 142 ALA A O 1
ATOM 1063 N N . ALA A 1 143 ? 13.669 -8.959 0.294 1.00 97.94 143 ALA A N 1
ATOM 1064 C CA . ALA A 1 143 ? 13.202 -8.440 1.565 1.00 97.94 143 ALA A CA 1
ATOM 1065 C C . ALA A 1 143 ? 11.700 -8.682 1.811 1.00 97.94 143 ALA A C 1
ATOM 1067 O O . ALA A 1 143 ? 11.239 -8.385 2.904 1.00 97.94 143 ALA A O 1
ATOM 1068 N N . ASP A 1 144 ? 10.938 -9.237 0.865 1.00 98.44 144 ASP A N 1
ATOM 1069 C CA . ASP A 1 144 ? 9.481 -9.392 0.969 1.00 98.44 144 ASP A CA 1
ATOM 1070 C C . ASP A 1 144 ? 8.744 -8.043 1.058 1.00 98.44 144 ASP A C 1
ATOM 1072 O O . ASP A 1 144 ? 7.842 -7.825 1.866 1.00 98.44 144 ASP A O 1
ATOM 1076 N N . ASN A 1 145 ? 9.202 -7.071 0.269 1.00 98.69 145 ASN A N 1
ATOM 1077 C CA . ASN A 1 145 ? 8.692 -5.709 0.333 1.00 98.69 145 ASN A CA 1
ATOM 1078 C C . ASN A 1 145 ? 7.359 -5.529 -0.410 1.00 98.69 145 ASN A C 1
ATOM 1080 O O . ASN A 1 145 ? 7.068 -6.236 -1.372 1.00 98.69 145 ASN A O 1
ATOM 1084 N N . THR A 1 146 ? 6.566 -4.558 0.042 1.00 98.75 146 THR A N 1
ATOM 1085 C CA . THR A 1 146 ? 5.464 -3.938 -0.696 1.00 98.75 146 THR A CA 1
ATOM 1086 C C . THR A 1 146 ? 5.914 -2.556 -1.158 1.00 98.75 146 THR A C 1
ATOM 1088 O O . THR A 1 146 ? 6.211 -1.697 -0.330 1.00 98.75 146 THR A O 1
ATOM 1091 N N . SER A 1 147 ? 5.995 -2.322 -2.466 1.00 98.62 147 SER A N 1
ATOM 1092 C CA . SER A 1 147 ? 6.618 -1.109 -3.010 1.00 98.62 147 SER A CA 1
ATOM 1093 C C . SER A 1 147 ? 5.974 -0.645 -4.319 1.00 98.62 147 SER A C 1
ATOM 1095 O O . SER A 1 147 ? 5.290 -1.413 -4.986 1.00 98.62 147 SER A O 1
ATOM 1097 N N . ALA A 1 148 ? 6.159 0.630 -4.678 1.00 98.50 148 ALA A N 1
ATOM 1098 C CA . ALA A 1 148 ? 5.524 1.248 -5.845 1.00 98.50 148 ALA A CA 1
ATOM 1099 C C . ALA A 1 148 ? 6.554 1.878 -6.796 1.00 98.50 148 ALA A C 1
ATOM 1101 O O . ALA A 1 148 ? 7.045 1.205 -7.691 1.00 98.50 148 ALA A O 1
ATOM 1102 N N . PHE A 1 149 ? 6.921 3.148 -6.641 1.00 98.62 149 PHE A N 1
ATOM 1103 C CA . PHE A 1 149 ? 7.811 3.801 -7.602 1.00 98.62 149 PHE A CA 1
ATOM 1104 C C . PHE A 1 149 ? 9.254 3.261 -7.582 1.00 98.62 149 PHE A C 1
ATOM 1106 O O . PHE A 1 149 ? 9.924 3.253 -6.546 1.00 98.62 149 PHE A O 1
ATOM 1113 N N . ASN A 1 150 ? 9.745 2.885 -8.764 1.00 98.12 150 ASN A N 1
ATOM 1114 C CA . ASN A 1 150 ? 11.157 2.649 -9.064 1.00 98.12 150 ASN A CA 1
ATOM 1115 C C . ASN A 1 150 ? 11.374 2.924 -10.557 1.00 98.12 150 ASN A C 1
ATOM 1117 O O . ASN A 1 150 ? 10.904 2.158 -11.401 1.00 98.12 150 ASN A O 1
ATOM 1121 N N . CYS A 1 151 ? 12.042 4.026 -10.905 1.00 97.50 151 CYS A N 1
ATOM 1122 C CA . CYS A 1 151 ? 12.287 4.353 -12.302 1.00 97.50 151 CYS A CA 1
ATOM 1123 C C . CYS A 1 151 ? 13.422 3.508 -12.875 1.00 97.50 151 CYS A C 1
ATOM 1125 O O . CYS A 1 151 ? 14.602 3.685 -12.555 1.00 97.50 151 CYS A O 1
ATOM 1127 N N . ARG A 1 152 ? 13.073 2.585 -13.765 1.00 94.75 152 ARG A N 1
ATOM 1128 C CA . ARG A 1 152 ? 14.003 1.621 -14.353 1.00 94.75 152 ARG A CA 1
ATOM 1129 C C . ARG A 1 152 ? 13.441 1.013 -15.628 1.00 94.75 152 ARG A C 1
ATOM 1131 O O . ARG A 1 152 ? 12.239 1.042 -15.896 1.00 94.75 152 ARG A O 1
ATOM 1138 N N . HIS A 1 153 ? 14.318 0.359 -16.367 1.00 89.06 153 HIS A N 1
ATOM 1139 C CA . HIS A 1 153 ? 13.898 -0.529 -17.435 1.00 89.06 153 HIS A CA 1
ATOM 1140 C C . HIS A 1 153 ? 13.331 -1.838 -16.869 1.00 89.06 153 HIS A C 1
ATOM 1142 O O . HIS A 1 153 ? 13.557 -2.206 -15.710 1.00 89.06 153 HIS A O 1
ATOM 1148 N N . VAL A 1 154 ? 12.546 -2.536 -17.681 1.00 81.50 154 VAL A N 1
ATOM 1149 C CA . VAL A 1 154 ? 12.089 -3.887 -17.368 1.00 81.50 154 VAL A CA 1
ATOM 1150 C C . VAL A 1 154 ? 13.303 -4.807 -17.302 1.00 81.50 154 VAL A C 1
ATOM 1152 O O . VAL A 1 154 ? 14.183 -4.763 -18.161 1.00 81.50 154 VAL A O 1
ATOM 1155 N N . THR A 1 155 ? 13.348 -5.667 -16.288 1.00 70.81 155 THR A N 1
ATOM 1156 C CA . THR A 1 155 ? 14.413 -6.660 -16.130 1.00 70.81 155 THR A CA 1
ATOM 1157 C C . THR A 1 155 ? 14.509 -7.530 -17.384 1.00 70.81 155 THR A C 1
ATOM 1159 O O . THR A 1 155 ? 13.538 -8.177 -17.771 1.00 70.81 155 THR A O 1
ATOM 1162 N N . GLY A 1 156 ? 15.675 -7.525 -18.036 1.00 66.00 156 GLY A N 1
ATOM 1163 C CA . GLY A 1 156 ? 15.911 -8.263 -19.281 1.00 66.00 156 GLY A CA 1
ATOM 1164 C C . GLY A 1 156 ? 15.407 -7.582 -20.562 1.00 66.00 156 GLY A C 1
ATOM 1165 O O . GLY A 1 156 ? 15.557 -8.161 -21.633 1.00 66.00 156 GLY A O 1
ATOM 1166 N N . ASN A 1 157 ? 14.843 -6.369 -20.493 1.00 74.44 157 ASN A N 1
ATOM 1167 C CA . ASN A 1 157 ? 14.482 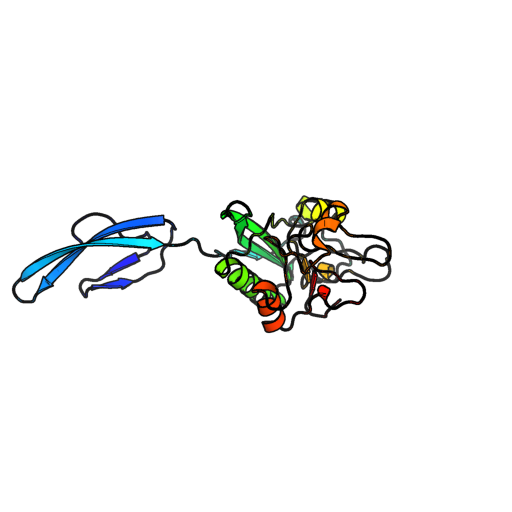-5.577 -21.672 1.00 74.44 157 ASN A CA 1
ATOM 1168 C C . ASN A 1 157 ? 14.825 -4.083 -21.473 1.00 74.44 157 ASN A C 1
ATOM 1170 O O . ASN A 1 157 ? 13.998 -3.324 -20.957 1.00 74.44 157 ASN A O 1
ATOM 1174 N N . PRO A 1 158 ? 16.012 -3.633 -21.924 1.00 77.12 158 PRO A N 1
ATOM 1175 C CA . PRO A 1 158 ? 16.445 -2.245 -21.769 1.00 77.12 158 PRO A CA 1
ATOM 1176 C C . PRO A 1 158 ? 15.672 -1.257 -22.657 1.00 77.12 158 PRO A C 1
ATOM 1178 O O . PRO A 1 158 ? 15.728 -0.060 -22.414 1.00 77.12 158 PRO A O 1
ATOM 1181 N N . ALA A 1 159 ? 14.908 -1.711 -23.654 1.00 78.88 159 ALA A N 1
ATOM 1182 C CA . ALA A 1 159 ? 14.119 -0.821 -24.511 1.00 78.88 159 ALA A CA 1
ATOM 1183 C C . ALA A 1 159 ? 12.777 -0.408 -23.880 1.00 78.88 159 ALA A C 1
ATOM 1185 O O . ALA A 1 159 ? 12.112 0.500 -24.376 1.00 78.88 159 ALA A O 1
ATOM 1186 N N . ARG A 1 160 ? 12.353 -1.065 -22.790 1.00 87.00 160 ARG A N 1
ATOM 1187 C CA . ARG A 1 160 ? 11.035 -0.851 -22.180 1.00 87.00 160 ARG A CA 1
ATOM 1188 C C . ARG A 1 160 ? 11.169 -0.393 -20.737 1.00 87.00 160 ARG A C 1
ATOM 1190 O O . ARG A 1 160 ? 11.798 -1.073 -19.933 1.00 87.00 160 ARG A O 1
ATOM 1197 N N . LEU A 1 161 ? 10.542 0.728 -20.392 1.00 91.12 161 LEU A N 1
ATOM 1198 C CA . LEU A 1 161 ? 10.419 1.148 -18.997 1.00 91.12 161 LEU A CA 1
ATOM 1199 C C . LEU A 1 161 ? 9.451 0.237 -18.241 1.00 91.12 161 LEU A C 1
ATOM 1201 O O . LEU A 1 161 ? 8.437 -0.204 -18.782 1.00 91.12 161 LEU A O 1
ATOM 1205 N N . SER A 1 162 ? 9.785 -0.040 -16.984 1.00 93.94 162 SER A N 1
ATOM 1206 C CA . SER A 1 162 ? 8.876 -0.702 -16.050 1.00 93.94 162 SER A CA 1
ATOM 1207 C C . SER A 1 162 ? 7.697 0.208 -15.735 1.00 93.94 162 SER A C 1
ATOM 1209 O O . SER A 1 162 ? 7.890 1.421 -15.609 1.00 93.94 162 SER A O 1
ATOM 1211 N N . GLN A 1 163 ? 6.509 -0.362 -15.522 1.00 96.31 163 GLN A N 1
ATOM 1212 C CA . GLN A 1 163 ? 5.337 0.415 -15.126 1.00 96.31 163 GLN A CA 1
ATOM 1213 C C . GLN A 1 163 ? 5.535 1.124 -13.774 1.00 96.31 163 GLN A C 1
ATOM 1215 O O . GLN A 1 163 ? 5.072 2.245 -13.585 1.00 96.31 163 GLN A O 1
ATOM 1220 N N . HIS A 1 164 ? 6.369 0.565 -12.892 1.00 97.75 164 HIS A N 1
ATOM 1221 C CA . HIS A 1 164 ? 6.814 1.222 -11.655 1.00 97.75 164 HIS A CA 1
ATOM 1222 C C . HIS A 1 164 ? 7.514 2.572 -11.887 1.00 97.75 164 HIS A C 1
ATOM 1224 O O . HIS A 1 164 ? 7.531 3.416 -10.992 1.00 97.75 164 HIS A O 1
ATOM 1230 N N . SER A 1 165 ? 8.038 2.829 -13.090 1.00 97.88 165 SER A N 1
ATOM 1231 C CA . SER A 1 165 ? 8.659 4.115 -13.445 1.00 97.88 165 SER A CA 1
ATOM 1232 C C . SER A 1 165 ? 7.647 5.245 -13.606 1.00 97.88 165 SER A C 1
ATOM 1234 O O . SER A 1 165 ? 8.030 6.411 -13.563 1.00 97.88 165 SER A O 1
ATOM 1236 N N . TYR A 1 166 ? 6.370 4.914 -13.799 1.00 98.12 166 TYR A N 1
ATOM 1237 C CA . TYR A 1 166 ? 5.276 5.872 -13.947 1.00 98.12 166 TYR A CA 1
ATOM 1238 C C . TYR A 1 166 ? 4.559 6.147 -12.617 1.00 98.12 166 TYR A C 1
ATOM 1240 O O . TYR A 1 166 ? 3.682 7.004 -12.563 1.00 98.12 166 TYR A O 1
ATOM 1248 N N . GLY A 1 167 ? 4.936 5.451 -11.536 1.00 98.00 167 GLY A N 1
ATOM 1249 C CA . GLY A 1 167 ? 4.362 5.633 -10.198 1.00 98.00 167 GLY A CA 1
ATOM 1250 C C . GLY A 1 167 ? 2.917 5.143 -10.047 1.00 98.00 167 GLY A C 1
ATOM 1251 O O . GLY A 1 167 ? 2.279 5.437 -9.041 1.00 98.00 167 GLY A O 1
ATOM 1252 N N . ASP A 1 168 ? 2.387 4.410 -11.021 1.00 97.75 168 ASP A N 1
ATOM 1253 C CA . ASP A 1 168 ? 1.021 3.873 -11.069 1.00 97.75 168 ASP A CA 1
ATOM 1254 C C . ASP A 1 168 ? 1.008 2.331 -11.125 1.00 97.75 168 ASP A C 1
ATOM 1256 O O . ASP A 1 168 ? 0.109 1.712 -11.705 1.00 97.75 168 ASP A O 1
ATOM 1260 N N . ALA A 1 169 ? 2.015 1.735 -10.481 1.00 98.25 169 ALA A N 1
ATOM 1261 C CA . ALA A 1 169 ? 2.119 0.315 -10.186 1.00 98.25 169 ALA A CA 1
ATOM 1262 C C . ALA A 1 169 ? 2.494 0.083 -8.715 1.00 98.25 169 ALA A C 1
ATOM 1264 O O . ALA A 1 169 ? 3.129 0.936 -8.090 1.00 98.25 169 ALA A O 1
ATOM 1265 N N . VAL A 1 170 ? 2.106 -1.070 -8.173 1.00 98.56 170 VAL A N 1
ATOM 1266 C CA . VAL A 1 170 ? 2.459 -1.524 -6.824 1.00 98.56 170 VAL A CA 1
ATOM 1267 C C . VAL A 1 170 ? 2.678 -3.035 -6.818 1.00 98.56 170 VAL A C 1
ATOM 1269 O O . VAL A 1 170 ? 1.877 -3.778 -7.381 1.00 98.56 170 VAL A O 1
ATOM 1272 N N . ASP A 1 171 ? 3.741 -3.465 -6.147 1.00 98.56 171 ASP A N 1
ATOM 1273 C CA . ASP A 1 171 ? 4.026 -4.859 -5.821 1.00 98.56 171 ASP A CA 1
ATOM 1274 C C . ASP A 1 171 ? 3.732 -5.083 -4.335 1.00 98.56 171 ASP A C 1
ATOM 1276 O O . ASP A 1 171 ? 4.107 -4.241 -3.518 1.00 98.56 171 ASP A O 1
ATOM 1280 N N . ILE A 1 172 ? 3.062 -6.180 -3.966 1.00 98.56 172 ILE A N 1
ATOM 1281 C CA . ILE A 1 172 ? 2.630 -6.452 -2.579 1.00 98.56 172 ILE A CA 1
ATOM 1282 C C . ILE A 1 172 ? 3.154 -7.807 -2.085 1.00 98.56 172 ILE A C 1
ATOM 1284 O O . ILE A 1 172 ? 2.840 -8.835 -2.687 1.00 98.56 172 ILE A O 1
ATOM 1288 N N . ASN A 1 173 ? 3.856 -7.812 -0.942 1.00 98.50 173 ASN A N 1
ATOM 1289 C CA . ASN A 1 173 ? 4.441 -8.996 -0.282 1.00 98.50 173 ASN A CA 1
ATOM 1290 C C . ASN A 1 173 ? 5.106 -9.940 -1.293 1.00 98.50 173 ASN A C 1
ATOM 1292 O O . ASN A 1 173 ? 4.596 -11.019 -1.615 1.00 98.50 173 ASN A O 1
ATOM 1296 N N . THR A 1 174 ? 6.208 -9.465 -1.859 1.00 98.19 174 THR A N 1
ATOM 1297 C CA . THR A 1 174 ? 6.918 -10.080 -2.990 1.00 98.19 174 THR A CA 1
ATOM 1298 C C . THR A 1 174 ? 7.307 -11.555 -2.764 1.00 98.19 174 THR A C 1
ATOM 1300 O O . THR A 1 174 ? 7.398 -12.314 -3.729 1.00 98.19 174 THR A O 1
ATOM 1303 N N . VAL A 1 175 ? 7.459 -12.032 -1.518 1.00 98.44 175 VAL A N 1
ATOM 1304 C CA . VAL A 1 175 ? 7.684 -13.463 -1.228 1.00 98.44 175 VAL A CA 1
ATOM 1305 C C . VAL A 1 175 ? 6.383 -14.271 -1.258 1.00 98.44 175 VAL A C 1
ATOM 1307 O O . VAL A 1 175 ? 6.359 -15.359 -1.834 1.00 98.44 175 VAL A O 1
ATOM 1310 N N . GLU A 1 176 ? 5.289 -13.773 -0.679 1.00 98.56 176 GLU A N 1
ATOM 1311 C CA . GLU A 1 176 ? 3.987 -14.466 -0.701 1.00 98.56 176 GLU A CA 1
ATOM 1312 C C . GLU A 1 176 ? 3.314 -14.449 -2.085 1.00 98.56 176 GLU A C 1
ATOM 1314 O O . GLU A 1 176 ? 2.454 -15.290 -2.397 1.00 98.56 176 GLU A O 1
ATOM 1319 N N . ASN A 1 177 ? 3.684 -13.478 -2.919 1.00 98.56 177 ASN A N 1
ATOM 1320 C CA . ASN A 1 177 ? 3.080 -13.218 -4.219 1.00 98.56 177 ASN A CA 1
ATOM 1321 C C . ASN A 1 177 ? 4.159 -13.187 -5.314 1.00 98.56 177 ASN A C 1
ATOM 1323 O O . ASN A 1 177 ? 4.475 -12.130 -5.842 1.00 98.56 177 ASN A O 1
ATOM 1327 N N . PRO A 1 178 ? 4.715 -14.351 -5.690 1.00 97.75 178 PRO A N 1
ATOM 1328 C CA . PRO A 1 178 ? 5.860 -14.424 -6.591 1.00 97.75 178 PRO A CA 1
ATOM 1329 C C . PRO A 1 178 ? 5.623 -13.825 -7.981 1.00 97.75 178 PRO A C 1
ATOM 1331 O O . PRO A 1 178 ? 4.538 -13.958 -8.551 1.00 97.75 178 PRO A O 1
ATOM 1334 N N . TYR A 1 179 ? 6.695 -13.318 -8.588 1.00 96.69 179 TYR A N 1
ATOM 1335 C CA . TYR A 1 179 ? 6.773 -13.109 -10.033 1.00 96.69 179 TYR A CA 1
ATOM 1336 C C . TYR A 1 179 ? 7.357 -14.342 -10.727 1.00 96.69 179 TYR A C 1
ATOM 1338 O O . TYR A 1 179 ? 8.446 -14.814 -10.391 1.00 96.69 179 TYR A O 1
ATOM 1346 N N . VAL A 1 180 ? 6.635 -14.876 -11.709 1.00 96.31 180 VAL A N 1
ATOM 1347 C CA . VAL A 1 180 ? 7.015 -16.061 -12.479 1.00 96.31 180 VAL A CA 1
ATOM 1348 C C . VAL A 1 180 ? 7.451 -15.645 -13.878 1.00 96.31 180 VAL A C 1
ATOM 1350 O O . VAL A 1 180 ? 6.756 -14.909 -14.571 1.00 96.31 180 VAL A O 1
ATOM 1353 N N . THR A 1 181 ? 8.589 -16.164 -14.329 1.00 91.62 181 THR A N 1
ATOM 1354 C CA . THR A 1 181 ? 9.036 -16.080 -15.723 1.00 91.62 181 THR A CA 1
ATOM 1355 C C . THR A 1 181 ? 9.041 -17.471 -16.353 1.00 91.62 181 THR A C 1
ATOM 1357 O O . THR A 1 181 ? 8.768 -18.469 -15.690 1.00 91.62 181 THR A O 1
ATOM 1360 N N . ALA A 1 182 ? 9.400 -17.564 -17.635 1.00 91.25 182 ALA A N 1
ATOM 1361 C CA . ALA A 1 182 ? 9.527 -18.856 -18.311 1.00 91.25 182 ALA A CA 1
ATOM 1362 C C . ALA A 1 182 ? 10.577 -19.790 -17.668 1.00 91.25 182 ALA A C 1
ATOM 1364 O O . ALA A 1 182 ? 10.493 -21.000 -17.841 1.00 91.25 182 ALA A O 1
ATOM 1365 N N . SER A 1 183 ? 11.565 -19.249 -16.944 1.00 91.50 183 SER A N 1
ATOM 1366 C CA . SER A 1 183 ? 12.694 -20.026 -16.407 1.00 91.50 183 SER A CA 1
ATOM 1367 C C . SER A 1 183 ? 12.958 -19.822 -14.915 1.00 91.50 183 SER A C 1
ATOM 1369 O O . SER A 1 183 ? 13.719 -20.583 -14.313 1.00 91.50 183 SER A O 1
ATOM 1371 N N . ARG A 1 184 ? 12.376 -18.791 -14.292 1.00 93.19 184 ARG A N 1
ATOM 1372 C CA . ARG A 1 184 ? 12.703 -18.375 -12.924 1.00 93.19 184 ARG A CA 1
ATOM 1373 C C . ARG A 1 184 ? 11.467 -17.928 -12.154 1.00 93.19 184 ARG A C 1
ATOM 1375 O O . ARG A 1 184 ? 10.421 -17.633 -12.720 1.00 93.19 184 ARG A O 1
ATOM 1382 N N . VAL A 1 185 ? 11.629 -17.883 -10.838 1.00 96.06 185 VAL A N 1
ATOM 1383 C CA . VAL A 1 185 ? 10.644 -17.373 -9.886 1.00 96.06 185 VAL A CA 1
ATOM 1384 C C . VAL A 1 185 ? 11.368 -16.364 -9.011 1.00 96.06 185 VAL A C 1
ATOM 1386 O O . VAL A 1 185 ? 12.469 -16.654 -8.533 1.00 96.06 185 VAL A O 1
ATOM 1389 N N . TYR A 1 186 ? 10.771 -15.193 -8.844 1.00 95.44 186 TYR A N 1
ATOM 1390 C CA . TYR A 1 186 ? 11.323 -14.086 -8.083 1.00 95.44 186 TYR A CA 1
ATOM 1391 C C . TYR A 1 186 ? 10.418 -13.754 -6.889 1.00 95.44 186 TYR A C 1
ATOM 1393 O O . TYR A 1 186 ? 9.193 -13.764 -7.038 1.00 95.44 186 TYR A O 1
ATOM 1401 N N . PRO A 1 187 ? 11.005 -13.482 -5.711 1.00 96.06 187 PRO A N 1
ATOM 1402 C CA . PRO A 1 187 ? 12.386 -13.821 -5.338 1.00 96.06 187 PRO A CA 1
ATOM 1403 C C . PRO A 1 187 ? 12.594 -15.356 -5.294 1.00 96.06 187 PRO A C 1
ATOM 1405 O O . PRO A 1 187 ? 11.634 -16.086 -5.101 1.00 96.06 187 PRO A O 1
ATOM 1408 N N . PRO A 1 188 ? 13.812 -15.913 -5.418 1.00 94.00 188 PRO A N 1
ATOM 1409 C CA . PRO A 1 188 ? 14.003 -17.373 -5.494 1.00 94.00 188 PRO A CA 1
ATOM 1410 C C . PRO A 1 188 ? 13.362 -18.199 -4.357 1.00 94.00 188 PRO A C 1
ATOM 1412 O O . PRO A 1 188 ? 12.914 -19.324 -4.590 1.00 94.00 188 PRO A O 1
ATOM 1415 N N . GLY A 1 189 ? 13.270 -17.636 -3.145 1.00 92.25 189 GLY A N 1
ATOM 1416 C CA . GLY A 1 189 ? 12.660 -18.269 -1.968 1.00 92.25 189 GLY A CA 1
ATOM 1417 C C . GLY A 1 189 ? 11.124 -18.343 -1.969 1.00 92.25 189 GLY A C 1
ATOM 1418 O O . GLY A 1 189 ? 10.546 -19.001 -1.105 1.00 92.25 189 GLY A O 1
ATOM 1419 N N . SER A 1 190 ? 10.436 -17.727 -2.935 1.00 97.19 190 SER A N 1
ATOM 1420 C CA . SER A 1 190 ? 8.966 -17.656 -2.980 1.00 97.19 190 SER A CA 1
ATOM 1421 C C . SER A 1 190 ? 8.290 -18.857 -3.651 1.00 97.19 190 SER A C 1
ATOM 1423 O O . SER A 1 190 ? 7.063 -18.949 -3.676 1.00 97.19 190 SER A O 1
ATOM 1425 N N . ARG A 1 191 ? 9.056 -19.834 -4.163 1.00 96.38 191 ARG A N 1
ATOM 1426 C CA . ARG A 1 191 ? 8.520 -21.007 -4.892 1.00 96.38 191 ARG A CA 1
ATOM 1427 C C . ARG A 1 191 ? 7.446 -21.781 -4.123 1.00 96.38 191 ARG A C 1
ATOM 1429 O O . ARG A 1 191 ? 6.521 -22.313 -4.734 1.00 96.38 191 ARG A O 1
ATOM 1436 N N . SER A 1 192 ? 7.532 -21.813 -2.791 1.00 96.56 192 SER A N 1
ATOM 1437 C CA . SER A 1 192 ? 6.535 -22.473 -1.934 1.00 96.56 192 SER A CA 1
ATOM 1438 C C . SER A 1 192 ? 5.130 -21.846 -2.011 1.00 96.56 192 SER A C 1
ATOM 1440 O O . SER A 1 192 ? 4.160 -22.494 -1.623 1.00 96.56 192 SER A O 1
ATOM 1442 N N . TYR A 1 193 ? 5.000 -20.630 -2.552 1.00 98.12 193 TYR A N 1
ATOM 1443 C CA . TYR A 1 193 ? 3.741 -19.895 -2.716 1.00 98.12 193 TYR A CA 1
ATOM 1444 C C . TYR A 1 193 ? 3.115 -20.008 -4.117 1.00 98.12 193 TYR A C 1
ATOM 1446 O O . TYR A 1 193 ? 2.075 -19.395 -4.379 1.00 98.12 193 TYR A O 1
ATOM 1454 N N . LEU A 1 194 ? 3.709 -20.795 -5.024 1.00 97.12 194 LEU A N 1
ATOM 1455 C CA . LEU A 1 194 ? 3.175 -20.997 -6.379 1.00 97.12 194 LEU A CA 1
ATOM 1456 C C . LEU A 1 194 ? 1.877 -21.802 -6.388 1.00 97.12 194 LEU A C 1
ATOM 1458 O O . LEU A 1 194 ? 1.000 -21.549 -7.212 1.00 97.12 194 LEU A O 1
ATOM 1462 N N . ASN A 1 195 ? 1.734 -22.762 -5.470 1.00 96.75 195 ASN A N 1
ATOM 1463 C CA . ASN A 1 195 ? 0.494 -23.514 -5.356 1.00 96.75 195 ASN A CA 1
ATOM 1464 C C . ASN A 1 195 ? -0.580 -22.652 -4.676 1.00 96.75 195 ASN A C 1
ATOM 1466 O O . ASN A 1 195 ? -0.749 -22.688 -3.459 1.00 96.75 195 ASN A O 1
ATOM 1470 N N . ARG A 1 196 ? -1.334 -21.901 -5.485 1.00 96.69 196 ARG A N 1
ATOM 1471 C CA . ARG A 1 196 ? -2.375 -20.978 -5.008 1.00 96.69 196 ARG A CA 1
ATOM 1472 C C . ARG A 1 196 ? -3.578 -21.674 -4.355 1.00 96.69 196 ARG A C 1
ATOM 1474 O O . ARG A 1 196 ? -4.338 -21.001 -3.669 1.00 96.69 196 ARG A O 1
ATOM 1481 N N . SER A 1 197 ? -3.737 -22.996 -4.512 1.00 96.25 197 SER A N 1
ATOM 1482 C CA . SER A 1 197 ? -4.772 -23.771 -3.798 1.00 96.25 197 SER A CA 1
ATOM 1483 C C . SER A 1 197 ? -4.452 -23.972 -2.311 1.00 96.25 197 SER A C 1
ATOM 1485 O O . SER A 1 197 ? -5.354 -24.171 -1.503 1.00 96.25 197 SER A O 1
ATOM 1487 N N . ARG A 1 198 ? -3.171 -23.880 -1.929 1.00 95.75 198 ARG A N 1
ATOM 1488 C CA . ARG A 1 198 ? -2.714 -23.960 -0.538 1.00 95.75 198 ARG A CA 1
ATOM 1489 C C . ARG A 1 198 ? -2.551 -22.555 0.014 1.00 95.75 198 ARG A C 1
ATOM 1491 O O . ARG A 1 198 ? -1.443 -22.025 0.066 1.00 95.75 198 ARG A O 1
ATOM 1498 N N . TYR A 1 199 ? -3.674 -21.948 0.380 1.00 96.50 199 TYR A N 1
ATOM 1499 C CA . TYR A 1 199 ? -3.666 -20.607 0.945 1.00 96.50 199 TYR A CA 1
ATOM 1500 C C . TYR A 1 199 ? -2.779 -20.530 2.194 1.00 96.50 199 TYR A C 1
ATOM 1502 O O . TYR A 1 199 ? -2.836 -21.376 3.086 1.00 96.50 199 TYR A O 1
ATOM 1510 N N . ARG A 1 200 ? -1.980 -19.468 2.248 1.00 97.25 200 ARG A N 1
ATOM 1511 C CA . ARG A 1 200 ? -1.173 -19.043 3.385 1.00 97.25 200 ARG A CA 1
ATOM 1512 C C . ARG A 1 200 ? -1.392 -17.548 3.565 1.00 97.25 200 ARG A C 1
ATOM 1514 O O . ARG A 1 200 ? -1.598 -16.816 2.596 1.00 97.25 200 ARG A O 1
ATOM 1521 N N . THR A 1 201 ? -1.335 -17.105 4.811 1.00 97.19 201 THR A N 1
ATOM 1522 C CA . THR A 1 201 ? -1.439 -15.696 5.193 1.00 97.19 201 THR A CA 1
ATOM 1523 C C . THR A 1 201 ? -0.548 -14.807 4.316 1.00 97.19 201 THR A C 1
ATOM 1525 O O . THR A 1 201 ? 0.595 -15.166 4.050 1.00 97.19 201 THR A O 1
ATOM 1528 N N . GLY A 1 202 ? -1.081 -13.673 3.849 1.00 97.19 202 GLY A N 1
ATOM 1529 C CA . GLY A 1 202 ? -0.370 -12.714 2.988 1.00 97.19 202 GLY A CA 1
ATOM 1530 C C . GLY A 1 202 ? -0.405 -13.017 1.483 1.00 97.19 202 GLY A C 1
ATOM 1531 O O . GLY A 1 202 ? 0.013 -12.177 0.683 1.00 97.19 202 GLY A O 1
ATOM 1532 N N . MET A 1 203 ? -0.951 -14.168 1.070 1.00 98.50 203 MET A N 1
ATOM 1533 C CA . MET A 1 203 ? -1.210 -14.462 -0.342 1.00 98.50 203 MET A CA 1
ATOM 1534 C C . MET A 1 203 ? -2.428 -13.689 -0.859 1.00 98.50 203 MET A C 1
ATOM 1536 O O . MET A 1 203 ? -3.508 -13.713 -0.268 1.00 98.50 203 MET A O 1
ATOM 1540 N N . ILE A 1 204 ? -2.288 -13.078 -2.031 1.00 98.25 204 ILE A N 1
ATOM 1541 C CA . ILE A 1 204 ? -3.387 -12.461 -2.771 1.00 98.25 204 ILE A CA 1
ATOM 1542 C C . ILE A 1 204 ? -4.015 -13.509 -3.690 1.00 98.25 204 ILE A C 1
ATOM 1544 O O . ILE A 1 204 ? -3.387 -14.006 -4.626 1.00 98.25 204 ILE A O 1
ATOM 1548 N N . LEU A 1 205 ? -5.280 -13.838 -3.447 1.00 96.81 205 LEU A N 1
ATOM 1549 C CA . LEU A 1 205 ? -6.045 -14.767 -4.274 1.00 96.81 205 LEU A CA 1
ATOM 1550 C C . LEU A 1 205 ? -7.148 -14.045 -5.061 1.00 96.81 205 LEU A C 1
ATOM 1552 O O . LEU A 1 205 ? -7.635 -12.995 -4.618 1.00 96.81 205 LEU A O 1
ATOM 1556 N N . PRO A 1 206 ? -7.583 -14.599 -6.210 1.00 95.56 206 PRO A N 1
ATOM 1557 C CA . PRO A 1 206 ? -8.786 -14.134 -6.889 1.00 95.56 206 PRO A CA 1
ATOM 1558 C C . PRO A 1 206 ? -9.965 -14.061 -5.915 1.00 95.56 206 PRO A C 1
ATOM 1560 O O . PRO A 1 206 ? -10.207 -14.984 -5.145 1.00 95.56 206 PRO A O 1
ATOM 1563 N N . GLY A 1 207 ? -10.681 -12.936 -5.916 1.00 93.06 207 GLY A N 1
ATOM 1564 C CA . GLY A 1 207 ? -11.810 -12.709 -5.010 1.00 93.06 207 GLY A CA 1
ATOM 1565 C C . GLY A 1 207 ? -11.442 -12.300 -3.575 1.00 93.06 207 GLY A C 1
ATOM 1566 O O . GLY A 1 207 ? -12.352 -11.985 -2.804 1.00 93.06 207 GLY A O 1
ATOM 1567 N N . GLY A 1 208 ? -10.153 -12.240 -3.223 1.00 94.50 208 GLY A N 1
ATOM 1568 C CA . GLY A 1 208 ? -9.677 -11.680 -1.955 1.00 94.50 208 GLY A CA 1
ATOM 1569 C C . GLY A 1 208 ? -9.872 -10.160 -1.858 1.00 94.50 208 GLY A C 1
ATOM 1570 O O . GLY A 1 208 ? -10.113 -9.492 -2.867 1.00 94.50 208 GLY A O 1
ATOM 1571 N N . SER A 1 209 ? -9.763 -9.603 -0.646 1.00 93.81 209 SER A N 1
ATOM 1572 C CA . SER A 1 209 ? -9.993 -8.172 -0.371 1.00 93.81 209 SER A CA 1
ATOM 1573 C C . SER A 1 209 ? -9.109 -7.266 -1.229 1.00 93.81 209 SER A C 1
ATOM 1575 O O . SER A 1 209 ? -9.629 -6.369 -1.890 1.00 93.81 209 SER A O 1
ATOM 1577 N N . VAL A 1 210 ? -7.805 -7.543 -1.297 1.00 95.88 210 VAL A N 1
ATOM 1578 C CA . VAL A 1 210 ? -6.848 -6.775 -2.109 1.00 95.88 210 VAL A CA 1
ATOM 1579 C C . VAL A 1 210 ? -7.221 -6.840 -3.592 1.00 95.88 210 VAL A C 1
ATOM 1581 O O . VAL A 1 210 ? -7.500 -5.808 -4.197 1.00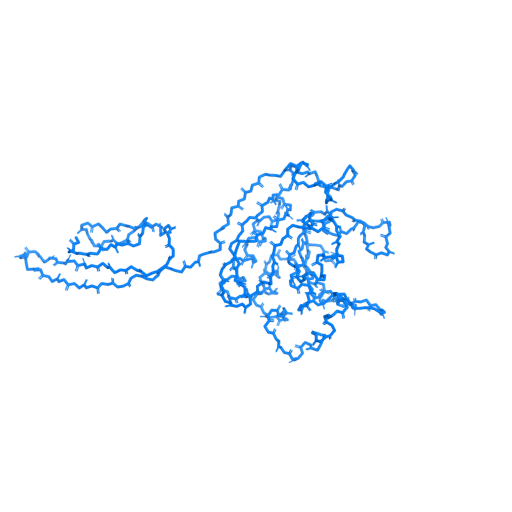 95.88 210 VAL A O 1
ATOM 1584 N N . ALA A 1 211 ? -7.344 -8.044 -4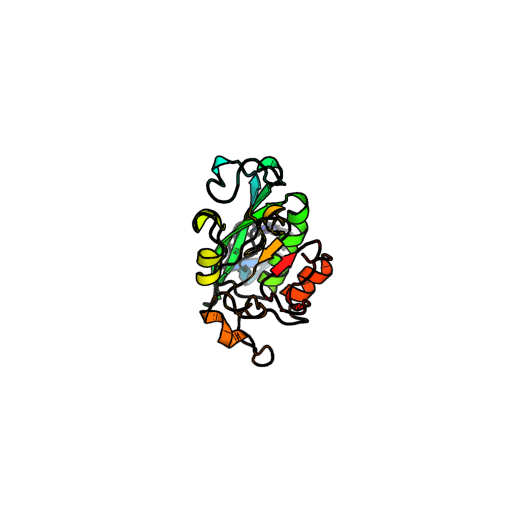.164 1.00 96.19 211 ALA A N 1
ATOM 1585 C CA . ALA A 1 211 ? -7.661 -8.223 -5.583 1.00 96.19 211 ALA A CA 1
ATOM 1586 C C . ALA A 1 211 ? -8.994 -7.560 -5.986 1.00 96.19 211 ALA A C 1
ATOM 1588 O O . ALA A 1 211 ? -9.073 -6.906 -7.027 1.00 96.19 211 ALA A O 1
ATOM 1589 N N . LYS A 1 212 ? -10.039 -7.678 -5.152 1.00 96.38 212 LYS A N 1
ATOM 1590 C CA . LYS A 1 212 ? -11.332 -7.005 -5.373 1.00 96.38 212 LYS A CA 1
ATOM 1591 C C . LYS A 1 212 ? -11.205 -5.483 -5.325 1.00 96.38 212 LYS A C 1
ATOM 1593 O O . LYS A 1 212 ? -11.806 -4.797 -6.147 1.00 96.38 212 LYS A O 1
ATOM 1598 N N . SER A 1 213 ? -10.433 -4.960 -4.376 1.00 95.38 213 SER A N 1
ATOM 1599 C CA . SER A 1 213 ? -10.257 -3.515 -4.189 1.00 95.38 213 SER A CA 1
ATOM 1600 C C . SER A 1 213 ? -9.515 -2.884 -5.358 1.00 95.38 213 SER A C 1
ATOM 1602 O O . SER A 1 213 ? -9.921 -1.835 -5.851 1.00 95.38 213 SER A O 1
ATOM 1604 N N . VAL A 1 214 ? -8.477 -3.561 -5.848 1.00 94.50 214 VAL A N 1
ATOM 1605 C CA . VAL A 1 214 ? -7.721 -3.134 -7.026 1.00 94.5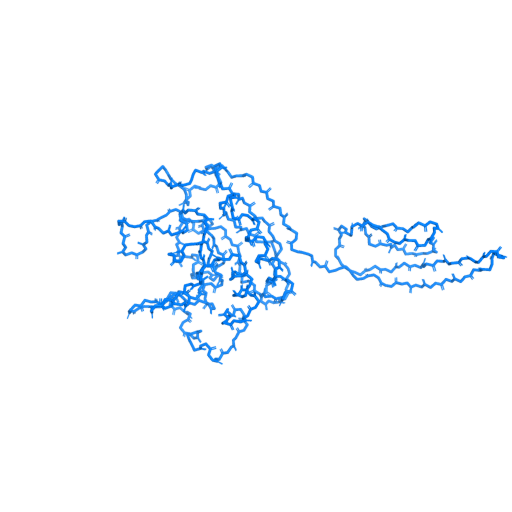0 214 VAL A CA 1
ATOM 1606 C C . VAL A 1 214 ? -8.607 -3.163 -8.279 1.00 94.50 214 VAL A C 1
ATOM 1608 O O . VAL A 1 214 ? -8.697 -2.169 -9.002 1.00 94.50 214 VAL A O 1
ATOM 1611 N N . ALA A 1 215 ? -9.358 -4.251 -8.494 1.00 95.19 215 ALA A N 1
ATOM 1612 C CA . ALA A 1 215 ? -10.287 -4.360 -9.621 1.00 95.19 215 ALA A CA 1
ATOM 1613 C C . ALA A 1 215 ? -11.371 -3.264 -9.603 1.00 95.19 215 ALA A C 1
ATOM 1615 O O . ALA A 1 215 ? -11.687 -2.693 -10.647 1.00 95.19 215 ALA A O 1
ATOM 1616 N N . ALA A 1 216 ? -11.888 -2.900 -8.423 1.00 96.44 216 ALA A N 1
ATOM 1617 C CA . ALA A 1 216 ? -12.856 -1.810 -8.268 1.00 96.44 216 ALA A CA 1
ATOM 1618 C C . ALA A 1 216 ? -12.302 -0.435 -8.693 1.00 96.44 216 ALA A C 1
ATOM 1620 O O . ALA A 1 216 ? -13.074 0.464 -9.020 1.00 96.44 216 ALA A O 1
ATOM 1621 N N . ARG A 1 217 ? -10.972 -0.269 -8.734 1.00 96.12 217 ARG A N 1
ATOM 1622 C CA . ARG A 1 217 ? -10.283 0.935 -9.233 1.00 96.12 217 ARG A CA 1
ATOM 1623 C C . ARG A 1 217 ? -9.848 0.842 -10.693 1.00 96.12 217 ARG A C 1
ATOM 1625 O O . ARG A 1 217 ? -9.160 1.740 -11.187 1.00 96.12 217 ARG A O 1
ATOM 1632 N N . ARG A 1 218 ? -10.276 -0.214 -11.398 1.00 95.69 218 ARG A N 1
ATOM 1633 C CA . ARG A 1 218 ? -9.911 -0.509 -12.795 1.00 95.69 218 ARG A CA 1
ATOM 1634 C C . ARG A 1 218 ? -8.403 -0.662 -12.994 1.00 95.69 218 ARG A C 1
ATOM 1636 O O . ARG A 1 218 ? -7.868 -0.315 -14.040 1.00 95.69 218 ARG A O 1
ATOM 1643 N N . TRP A 1 219 ? -7.725 -1.147 -11.964 1.00 97.25 219 TRP A N 1
ATOM 1644 C CA . TRP A 1 219 ? -6.346 -1.592 -12.064 1.00 97.25 219 TRP A CA 1
ATOM 1645 C C . TRP A 1 219 ? -6.319 -3.060 -12.471 1.00 97.25 219 TRP A C 1
ATOM 1647 O O . TRP A 1 219 ? -7.225 -3.842 -12.161 1.00 97.25 219 TRP A O 1
ATOM 1657 N N . TYR A 1 220 ? -5.254 -3.427 -13.158 1.00 97.56 220 TYR A N 1
ATOM 1658 C CA . TYR A 1 220 ? -5.001 -4.775 -13.622 1.00 97.56 220 TYR A CA 1
ATOM 1659 C C . TYR A 1 220 ? -4.123 -5.512 -12.621 1.00 97.56 220 TYR A C 1
ATOM 1661 O O . TYR A 1 220 ? -3.355 -4.904 -11.879 1.00 97.56 220 TYR A O 1
ATOM 1669 N N . TRP A 1 221 ? -4.242 -6.835 -12.618 1.00 98.19 221 TRP A N 1
ATOM 1670 C CA . TRP A 1 221 ? -3.446 -7.714 -11.773 1.00 98.19 221 TRP A CA 1
ATOM 1671 C C . TRP A 1 221 ? -2.596 -8.634 -12.645 1.00 98.19 221 TRP A C 1
ATOM 1673 O O . TRP A 1 221 ? -3.144 -9.377 -13.468 1.00 98.19 221 TRP A O 1
ATOM 1683 N N . GLY A 1 222 ? -1.279 -8.607 -12.435 1.00 97.62 222 GLY A N 1
ATOM 1684 C CA . GLY A 1 222 ? -0.295 -9.404 -13.167 1.00 97.62 222 GLY A CA 1
ATOM 1685 C C . GLY A 1 222 ? -0.484 -10.916 -13.019 1.00 97.62 222 GLY A C 1
ATOM 1686 O O . GLY A 1 222 ? -0.043 -11.682 -13.875 1.00 97.62 222 GLY A O 1
ATOM 1687 N N . ALA A 1 223 ? -1.246 -11.376 -12.019 1.00 97.19 223 ALA A N 1
ATOM 1688 C CA . ALA A 1 223 ? -1.608 -12.787 -11.884 1.00 97.19 223 ALA A CA 1
ATOM 1689 C C . ALA A 1 223 ? -2.406 -13.341 -13.078 1.00 97.19 223 ALA A C 1
ATOM 1691 O O . ALA A 1 223 ? -2.545 -14.554 -13.210 1.00 97.19 223 ALA A O 1
ATOM 1692 N N . ARG A 1 224 ? -2.963 -12.467 -13.927 1.00 94.94 224 ARG A N 1
ATOM 1693 C CA . ARG A 1 224 ? -3.717 -12.848 -15.132 1.00 94.94 224 ARG A CA 1
ATOM 1694 C C . ARG A 1 224 ? -2.839 -13.026 -16.374 1.00 94.94 224 ARG A C 1
ATOM 1696 O O . ARG A 1 224 ? -3.360 -13.381 -17.429 1.00 94.94 224 ARG A O 1
ATOM 1703 N N . TRP A 1 225 ? -1.540 -12.751 -16.290 1.00 95.19 225 TRP A N 1
ATOM 1704 C CA . TRP A 1 225 ? -0.615 -12.954 -17.403 1.00 95.19 225 TRP A CA 1
ATOM 1705 C C . TRP A 1 225 ? -0.262 -14.436 -17.587 1.00 95.19 225 TRP A C 1
ATOM 1707 O O . TRP A 1 225 ? -0.369 -15.233 -16.659 1.00 95.19 225 TRP A O 1
ATOM 1717 N N . LYS A 1 226 ? 0.212 -14.801 -18.790 1.00 94.75 226 LYS A N 1
ATOM 1718 C CA . LYS A 1 226 ? 0.646 -16.176 -19.118 1.00 94.75 226 LYS A CA 1
ATOM 1719 C C . LYS A 1 226 ? 1.697 -16.702 -18.137 1.00 94.75 226 LYS A C 1
ATOM 1721 O O . LYS A 1 226 ? 1.606 -17.843 -17.702 1.00 94.75 226 LYS A O 1
ATOM 1726 N N . ASN A 1 227 ? 2.685 -15.865 -17.824 1.00 94.75 227 ASN A N 1
ATOM 1727 C CA . ASN A 1 227 ? 3.608 -16.085 -16.721 1.00 94.75 227 ASN A CA 1
ATOM 1728 C C . ASN A 1 227 ? 3.174 -15.125 -15.603 1.00 94.75 227 ASN A C 1
ATOM 1730 O O . ASN A 1 227 ? 3.341 -13.915 -15.779 1.00 94.75 227 ASN A O 1
ATOM 1734 N N . PRO A 1 228 ? 2.535 -15.624 -14.532 1.00 96.81 228 PRO A N 1
ATOM 1735 C CA . PRO A 1 228 ? 1.897 -14.764 -13.546 1.00 96.81 228 PRO A CA 1
ATOM 1736 C C . PRO A 1 228 ? 2.889 -13.891 -12.788 1.00 96.81 228 PRO A C 1
ATOM 1738 O O . PRO A 1 228 ? 3.916 -14.369 -12.307 1.00 96.81 228 PRO A O 1
ATOM 1741 N N . ASP A 1 229 ? 2.516 -12.634 -12.597 1.00 97.25 229 ASP A N 1
ATOM 1742 C CA . ASP A 1 229 ? 3.143 -11.745 -11.627 1.00 97.25 229 ASP A CA 1
ATOM 1743 C C . ASP A 1 229 ? 2.155 -11.475 -10.484 1.00 97.25 229 ASP A C 1
ATOM 1745 O O . ASP A 1 229 ? 1.277 -10.616 -10.584 1.00 97.25 229 ASP A O 1
ATOM 1749 N N . TYR A 1 230 ? 2.202 -12.300 -9.431 1.00 98.38 230 TYR A N 1
ATOM 1750 C CA . TYR A 1 230 ? 1.180 -12.271 -8.379 1.00 98.38 230 TYR A CA 1
ATOM 1751 C C . TYR A 1 230 ? 1.271 -11.028 -7.492 1.00 98.38 230 TYR A C 1
ATOM 1753 O O . TYR A 1 230 ? 0.247 -10.614 -6.942 1.00 98.38 230 TYR A O 1
ATOM 1761 N N . GLN A 1 231 ? 2.465 -10.462 -7.333 1.00 97.88 231 GLN A N 1
ATOM 1762 C CA . GLN A 1 231 ? 2.709 -9.244 -6.554 1.00 97.88 231 GLN A CA 1
ATOM 1763 C C . GLN A 1 231 ? 2.172 -8.007 -7.271 1.00 97.88 231 GLN A C 1
ATOM 1765 O O . GLN A 1 231 ? 1.736 -7.080 -6.593 1.00 97.88 231 GLN A O 1
ATOM 1770 N N . HIS A 1 232 ? 2.173 -8.014 -8.606 1.00 98.12 232 HIS A N 1
ATOM 1771 C CA . HIS A 1 232 ? 2.099 -6.803 -9.406 1.00 98.12 232 HIS A CA 1
ATOM 1772 C C . HIS A 1 232 ? 0.687 -6.340 -9.753 1.00 98.12 232 HIS A C 1
ATOM 1774 O O . HIS A 1 232 ? -0.116 -7.076 -10.338 1.00 98.12 232 HIS A O 1
ATOM 1780 N N . PHE A 1 233 ? 0.417 -5.061 -9.510 1.00 98.44 233 PHE A N 1
ATOM 1781 C CA . PHE A 1 233 ? -0.783 -4.374 -9.966 1.00 98.44 233 PHE A CA 1
ATOM 1782 C C . PHE A 1 233 ? -0.429 -3.060 -10.639 1.00 98.44 233 PHE A C 1
ATOM 1784 O O . PHE A 1 233 ? 0.370 -2.295 -10.105 1.00 98.44 233 PHE A O 1
ATOM 1791 N N . SER A 1 234 ? -1.092 -2.742 -11.749 1.00 97.75 234 SER A N 1
ATOM 1792 C CA . SER A 1 234 ? -0.863 -1.481 -12.452 1.00 97.75 234 SER A CA 1
ATOM 1793 C C . SER A 1 234 ? -2.101 -0.931 -13.145 1.00 97.75 234 SER A C 1
ATOM 1795 O O . SER A 1 234 ? -3.058 -1.651 -13.450 1.00 97.75 234 SER A O 1
ATOM 1797 N N . LYS A 1 235 ? -2.092 0.377 -13.419 1.00 95.12 235 LYS A N 1
ATOM 1798 C CA . LYS A 1 235 ? -3.201 1.062 -14.099 1.00 95.12 235 LYS A CA 1
ATOM 1799 C C . LYS A 1 235 ? -3.474 0.570 -15.519 1.00 95.12 235 LYS A C 1
ATOM 1801 O O . LYS A 1 235 ? -4.615 0.640 -15.966 1.00 95.12 235 LYS A O 1
ATOM 1806 N N . ASN A 1 236 ? -2.455 0.097 -16.229 1.00 92.56 236 ASN A N 1
ATOM 1807 C CA . ASN A 1 236 ? -2.554 -0.260 -17.646 1.00 92.56 236 ASN A CA 1
ATOM 1808 C C . ASN A 1 236 ? -2.307 -1.751 -17.934 1.00 92.56 236 ASN A C 1
ATOM 1810 O O . ASN A 1 236 ? -2.352 -2.147 -19.098 1.00 92.56 236 ASN A O 1
ATOM 1814 N N . GLY A 1 237 ? -2.049 -2.565 -16.903 1.00 88.81 237 GLY A N 1
ATOM 1815 C CA . GLY A 1 237 ? -1.824 -4.004 -17.047 1.00 88.81 237 GLY A CA 1
ATOM 1816 C C . GLY A 1 237 ? -0.497 -4.376 -17.688 1.00 88.81 237 GLY A C 1
ATOM 1817 O O . GLY A 1 237 ? -0.398 -5.466 -18.256 1.00 88.81 237 GLY A O 1
ATOM 1818 N N . LYS A 1 238 ? 0.489 -3.481 -17.600 1.00 82.25 238 LYS A N 1
ATOM 1819 C CA . LYS A 1 238 ? 1.884 -3.700 -17.985 1.00 82.25 238 LYS A CA 1
ATOM 1820 C C . LYS A 1 238 ? 2.795 -3.691 -16.773 1.00 82.25 238 LYS A C 1
ATOM 1822 O O . LYS A 1 238 ? 2.379 -3.073 -15.768 1.00 82.25 238 LYS A O 1
#